Protein AF-A0A9P7KA27-F1 (afdb_monomer)

pLDDT: mean 79.3, std 21.61, range [23.83, 98.69]

Organism: NCBI:txid117018

InterPro domains:
  IPR003819 TauD/TfdA-like domain [PF02668] (59-262)
  IPR012776 Trimethyllysine dioxygenase [TIGR02410] (30-315)
  IPR042098 Glutarate 2-hydroxylase superfamily [G3DSA:3.60.130.10] (5-324)
  IPR050411 Alpha-ketoglutarate-dependent hydroxylases [PTHR10696] (13-317)

Secondary structure (DSSP, 8-state):
-PPP--------------GGGGGS--EEEHHHHH-TT-HHHHHHHHHH--S-----TT--SS-----SEEEEES--SSHHHHHHHHHHH-PPBPBTTBSEEEEESS--SSSGGGSSS-EEEE-TTTTSSS--SEEEEEEEEEES--B--EEEEEHHHHHHHHHHH-HHHHHHHHHS-B-B-EEEETTEEE--SSTT-B-SEEE-TTT--EEEE---TTTB----SS-TTTHHHHHHHHHHHHHHHHSTTTEEEE--------S-PPP--S--SSSS-EEEEEETTTEEEEE--B-SEEEEEEEEE-HHHHHHHHHHHHHHH--SSHHHHHHHT----TT-----TT-

Radius of gyration: 22.23 Å; Cα contacts (8 Å, |Δi|>4): 657; chains: 1; bounding box: 56×63×67 Å

Foldseek 3Di:
DDDDPPPPPPFLDFDAAWQVCVVPPAEDELCLLPDPLNPRVLSQLLQQARGDPPDDPPLPDDSNHHHQKYKYWFQQLDQVSQCVSVVLLFQFDQDPCGRKDKDKLPPPWLDCVSHLAWFAWAFPDLQELFGFFKWKKFWNDFPPKDFWWKKKFFQLNLLVVCCVPPVVLSVCLAPQAWWFWDDGDPVDIGGHPVRSGHGQFYADPPPRHTDFGHDDPVRTDDPPPDDPVCVVVNVVSVVSSSCSRPPNRRIHIGDFDNADDDDDDDDDDDDPPHHTRMMMMGRSRTMTMITHRMDGIIIMIIGTHGPCRSVVSNVVVCCVPSDDDPVVVVVVPPPDDPPDDDDDPPD

Structure (mmCIF, N/CA/C/O backbone):
data_AF-A0A9P7KA27-F1
#
_entry.id   AF-A0A9P7KA27-F1
#
loop_
_atom_site.group_PDB
_atom_site.id
_atom_site.type_symbol
_atom_site.label_atom_id
_atom_site.label_alt_id
_atom_site.label_comp_id
_atom_site.label_asym_id
_atom_site.label_entity_id
_atom_site.label_seq_id
_atom_site.pdbx_PDB_ins_code
_atom_site.Cartn_x
_atom_site.Cartn_y
_atom_site.Cartn_z
_atom_site.occupancy
_atom_site.B_iso_or_equiv
_atom_site.auth_seq_id
_atom_site.auth_comp_id
_atom_site.auth_asym_id
_atom_site.auth_atom_id
_atom_site.pdbx_PDB_model_num
ATOM 1 N N . MET A 1 1 ? -35.382 12.990 36.553 1.00 35.50 1 MET A N 1
ATOM 2 C CA . MET A 1 1 ? -33.925 13.158 36.386 1.00 35.50 1 MET A CA 1
ATOM 3 C C . MET A 1 1 ? -33.483 12.229 35.268 1.00 35.50 1 MET A C 1
ATOM 5 O O . MET A 1 1 ? -33.345 11.040 35.505 1.00 35.50 1 MET A O 1
ATOM 9 N N . GLN A 1 2 ? -33.386 12.743 34.044 1.00 27.73 2 GLN A N 1
ATOM 10 C CA . GLN A 1 2 ? -32.750 12.049 32.923 1.00 27.73 2 GLN A CA 1
ATOM 11 C C . GLN A 1 2 ? -31.361 12.666 32.764 1.00 27.73 2 GLN A C 1
ATOM 13 O O . GLN A 1 2 ? -31.241 13.884 32.645 1.00 27.73 2 GLN A O 1
ATOM 18 N N . SER A 1 3 ? -30.327 11.837 32.850 1.00 28.12 3 SER A N 1
ATOM 19 C CA . SER A 1 3 ? -28.957 12.207 32.512 1.00 28.12 3 SER A CA 1
ATOM 20 C C . SER A 1 3 ? -28.849 12.399 30.994 1.00 28.12 3 SER A C 1
ATOM 22 O O . SER A 1 3 ? -29.356 11.562 30.245 1.00 28.12 3 SER A O 1
ATOM 24 N N . PRO A 1 4 ? -28.203 13.467 30.501 1.00 36.53 4 PRO A N 1
ATOM 25 C CA . PRO A 1 4 ? -27.926 13.587 29.081 1.00 36.53 4 PRO A CA 1
ATOM 26 C C . PRO A 1 4 ? -26.760 12.655 28.732 1.00 36.53 4 PRO A C 1
ATOM 28 O O . PRO A 1 4 ? -25.656 12.797 29.256 1.00 36.53 4 PRO A O 1
ATOM 31 N N . SER A 1 5 ? -27.013 11.680 27.859 1.00 33.00 5 SER A N 1
ATOM 32 C CA . SER A 1 5 ? -25.974 10.877 27.219 1.00 33.00 5 SER A CA 1
ATOM 33 C C . SER A 1 5 ? -25.108 11.794 26.355 1.00 33.00 5 SER A C 1
ATOM 35 O O . SER A 1 5 ? -25.552 12.278 25.313 1.00 33.00 5 SER A O 1
ATOM 37 N N . SER A 1 6 ? -23.879 12.058 26.791 1.00 32.16 6 SER A N 1
ATOM 38 C CA . SER A 1 6 ? -22.884 12.732 25.966 1.00 32.16 6 SER A CA 1
ATOM 39 C C . SER A 1 6 ? -22.378 11.754 24.907 1.00 32.16 6 SER A C 1
ATOM 41 O O . SER A 1 6 ? -21.568 10.877 25.208 1.00 32.16 6 SER A O 1
ATOM 43 N N . ASP A 1 7 ? -22.871 11.900 23.681 1.00 34.25 7 ASP A N 1
ATOM 44 C CA . ASP A 1 7 ? -22.293 11.277 22.494 1.00 34.25 7 ASP A CA 1
ATOM 45 C C . ASP A 1 7 ? -20.842 11.770 22.336 1.00 34.25 7 ASP A C 1
ATOM 47 O O . ASP A 1 7 ? -20.576 12.941 22.059 1.00 34.25 7 ASP A O 1
ATOM 51 N N . LEU A 1 8 ? -19.892 10.885 22.640 1.00 32.66 8 LEU A N 1
ATOM 52 C CA . LEU A 1 8 ? -18.449 11.144 22.653 1.00 32.66 8 LEU A CA 1
ATOM 53 C C . LEU A 1 8 ? -17.769 10.782 21.320 1.00 32.66 8 LEU A C 1
ATOM 55 O O . LEU A 1 8 ? -16.547 10.682 21.264 1.00 32.66 8 LEU A O 1
ATOM 59 N N . SER A 1 9 ? -18.514 10.602 20.229 1.00 34.25 9 SER A N 1
ATOM 60 C CA . SER A 1 9 ? -17.966 10.062 18.981 1.00 34.25 9 SER A CA 1
ATOM 61 C C . SER A 1 9 ? -17.468 11.122 17.979 1.00 34.25 9 SER A C 1
ATOM 63 O O . SER A 1 9 ? -17.856 11.134 16.815 1.00 34.25 9 SER A O 1
ATOM 65 N N . THR A 1 10 ? -16.513 11.981 18.352 1.00 38.56 10 THR A N 1
ATOM 66 C CA . THR A 1 10 ? -15.772 12.784 17.350 1.00 38.56 10 THR A CA 1
ATOM 67 C C . THR A 1 10 ? -14.694 11.936 16.662 1.00 38.56 10 THR A C 1
ATOM 69 O O . THR A 1 10 ? -13.501 12.158 16.857 1.00 38.56 10 THR A O 1
ATOM 72 N N . HIS A 1 11 ? -15.111 10.938 15.879 1.00 46.72 11 HIS A N 1
ATOM 73 C CA . HIS A 1 11 ? -14.210 10.092 15.094 1.00 46.72 11 HIS A CA 1
ATOM 74 C C . HIS A 1 11 ? -13.879 10.782 13.769 1.00 46.72 11 HIS A C 1
ATOM 76 O O . HIS A 1 11 ? -14.757 11.195 13.009 1.00 46.72 11 HIS A O 1
ATOM 82 N N . SER A 1 12 ? -12.588 10.913 13.475 1.00 51.59 12 SER A N 1
ATOM 83 C CA . SER A 1 12 ? -12.113 11.383 12.178 1.00 51.59 12 SER A CA 1
ATOM 84 C C . SER A 1 12 ? -12.387 10.309 11.116 1.00 51.59 12 SER A C 1
ATOM 86 O O . SER A 1 12 ? -11.640 9.338 11.009 1.00 51.59 12 SER A O 1
ATOM 88 N N . ARG A 1 13 ? -13.475 10.473 10.354 1.00 64.00 13 ARG A N 1
ATOM 89 C CA . ARG A 1 13 ? -14.041 9.455 9.454 1.00 64.00 13 ARG A CA 1
ATOM 90 C C . ARG A 1 13 ? -13.125 9.167 8.251 1.00 64.00 13 ARG A C 1
ATOM 92 O O . ARG A 1 13 ? -12.835 10.063 7.463 1.00 64.00 13 ARG A O 1
ATOM 99 N N . LYS A 1 14 ? -12.678 7.914 8.113 1.00 77.31 14 LYS A N 1
ATOM 100 C CA . LYS A 1 14 ? -11.999 7.377 6.915 1.00 77.31 14 LYS A CA 1
ATOM 101 C C . LYS A 1 14 ? -12.950 7.463 5.709 1.00 77.31 14 LYS A C 1
ATOM 103 O O . LYS A 1 14 ? -14.128 7.133 5.853 1.00 77.31 14 LYS A O 1
ATOM 108 N N . ILE A 1 15 ? -12.463 7.887 4.538 1.00 87.00 15 ILE A N 1
ATOM 109 C CA . ILE A 1 15 ? -13.263 7.873 3.299 1.00 87.00 15 ILE A CA 1
ATOM 110 C C . ILE A 1 15 ? -12.990 6.568 2.572 1.00 87.00 15 ILE A C 1
ATOM 112 O O . ILE A 1 15 ? -11.906 6.417 2.020 1.00 87.00 15 ILE A O 1
ATOM 116 N N . LEU A 1 16 ? -13.961 5.655 2.573 1.00 91.88 16 LEU A N 1
ATOM 117 C CA . LEU A 1 16 ? -13.896 4.418 1.795 1.00 91.88 16 LEU A CA 1
ATOM 118 C C . LEU A 1 16 ? -14.180 4.702 0.320 1.00 91.88 16 LEU A C 1
ATOM 120 O O . LEU A 1 16 ? -15.058 5.512 0.010 1.00 91.88 16 LEU A O 1
ATOM 124 N N . TRP A 1 17 ? -13.469 4.031 -0.580 1.00 93.75 17 TRP A N 1
ATOM 125 C CA . TRP A 1 17 ? -13.630 4.232 -2.018 1.00 93.75 17 TRP A CA 1
ATOM 126 C C . TRP A 1 17 ? -13.519 2.933 -2.819 1.00 93.75 17 TRP A C 1
ATOM 128 O O . TRP A 1 17 ? -12.838 1.994 -2.428 1.00 93.75 17 TRP A O 1
ATOM 138 N N . GLY A 1 18 ? -14.198 2.917 -3.966 1.00 93.31 18 GLY A N 1
ATOM 139 C CA . GLY A 1 18 ? -14.052 1.908 -5.016 1.00 93.31 18 GLY A CA 1
ATOM 140 C C . GLY A 1 18 ? -13.577 2.551 -6.323 1.00 93.31 18 GLY A C 1
ATOM 141 O O . GLY A 1 18 ? -13.100 3.686 -6.322 1.00 93.31 18 GLY A O 1
ATOM 142 N N . ALA A 1 19 ? -13.783 1.883 -7.455 1.00 91.88 19 ALA A N 1
ATOM 143 C CA . ALA A 1 19 ? -13.296 2.278 -8.781 1.00 91.88 19 ALA A CA 1
ATOM 144 C C . ALA A 1 19 ? -13.672 3.710 -9.203 1.00 91.88 19 ALA A C 1
ATOM 146 O O . ALA A 1 19 ? -12.917 4.381 -9.901 1.00 91.88 19 ALA A O 1
ATOM 147 N N . LYS A 1 20 ? -14.804 4.237 -8.714 1.00 90.88 20 LYS A N 1
ATOM 148 C CA . LYS A 1 20 ? -15.260 5.609 -9.006 1.00 90.88 20 LYS A CA 1
ATOM 149 C C . LYS A 1 20 ? -14.298 6.708 -8.535 1.00 90.88 20 LYS A C 1
ATOM 151 O O . LYS A 1 20 ? -14.454 7.845 -8.975 1.00 90.88 20 LYS A O 1
ATOM 156 N N . ILE A 1 21 ? -13.313 6.397 -7.684 1.00 89.31 21 ILE A N 1
ATOM 157 C CA . ILE A 1 21 ? -12.260 7.350 -7.303 1.00 89.31 21 ILE A CA 1
ATOM 158 C C . ILE A 1 21 ? -11.454 7.859 -8.505 1.00 89.31 21 ILE A C 1
ATOM 160 O O . ILE A 1 21 ? -10.912 8.957 -8.441 1.00 89.31 21 ILE A O 1
ATOM 164 N N . GLU A 1 22 ? -11.445 7.122 -9.622 1.00 85.75 22 GLU A N 1
ATOM 165 C CA . GLU A 1 22 ? -10.843 7.537 -10.896 1.00 85.75 22 GLU A CA 1
ATOM 166 C C . GLU A 1 22 ? -11.321 8.920 -11.371 1.00 85.75 22 GLU A C 1
ATOM 168 O O . GLU A 1 22 ? -10.574 9.651 -12.015 1.00 85.75 22 GLU A O 1
ATOM 173 N N . GLN A 1 23 ? -12.547 9.320 -11.019 1.00 84.25 23 GLN A N 1
ATOM 174 C CA . GLN A 1 23 ? -13.104 10.616 -11.417 1.00 84.25 23 GLN A CA 1
ATOM 175 C C . GLN A 1 23 ? -12.390 11.801 -10.752 1.00 84.25 23 GLN A C 1
ATOM 177 O O . GLN A 1 23 ? -12.388 12.903 -11.300 1.00 84.25 23 GLN A O 1
ATOM 182 N N . ALA A 1 24 ? -11.820 11.595 -9.563 1.00 84.06 24 ALA A N 1
ATOM 183 C CA . ALA A 1 24 ? -11.147 12.630 -8.787 1.00 84.06 24 ALA A CA 1
ATOM 184 C C . ALA A 1 24 ? -10.141 12.007 -7.798 1.00 84.06 24 ALA A C 1
ATOM 186 O O . ALA A 1 24 ? -10.359 12.067 -6.582 1.00 84.06 24 ALA A O 1
ATOM 187 N N . PRO A 1 25 ? -9.047 11.390 -8.286 1.00 85.69 25 PRO A N 1
ATOM 188 C CA . PRO A 1 25 ? -8.057 10.789 -7.406 1.00 85.69 25 PRO A CA 1
ATOM 189 C C . PRO A 1 25 ? -7.362 11.873 -6.560 1.00 85.69 25 PRO A C 1
ATOM 191 O O . PRO A 1 25 ? -7.112 12.977 -7.056 1.00 85.69 25 PRO A O 1
ATOM 194 N N . PRO A 1 26 ? -7.026 11.592 -5.286 1.00 87.19 26 PRO A N 1
ATOM 195 C CA . PRO A 1 26 ? -6.299 12.528 -4.438 1.00 87.19 26 PRO A CA 1
ATOM 196 C C . PRO A 1 26 ? -4.929 12.832 -5.041 1.00 87.19 26 PRO A C 1
ATOM 198 O O . PRO A 1 26 ? -4.091 11.940 -5.181 1.00 87.19 26 PRO A O 1
ATOM 201 N N . ALA A 1 27 ? -4.697 14.098 -5.382 1.00 86.19 27 ALA A N 1
ATOM 202 C CA . ALA A 1 27 ? -3.478 14.518 -6.053 1.00 86.19 27 ALA A CA 1
ATOM 203 C C . ALA A 1 27 ? -2.948 15.874 -5.567 1.00 86.19 27 ALA A C 1
ATOM 205 O O . ALA A 1 27 ? -3.703 16.751 -5.125 1.00 86.19 27 ALA A O 1
ATOM 206 N N . VAL A 1 28 ? -1.632 16.035 -5.686 1.00 85.38 28 VAL A N 1
ATOM 207 C CA . VAL A 1 28 ? -0.890 17.299 -5.575 1.00 85.38 28 VAL A CA 1
ATOM 208 C C . VAL A 1 28 ? 0.165 17.363 -6.681 1.00 85.38 28 VAL A C 1
ATOM 210 O O . VAL A 1 28 ? 0.468 16.357 -7.324 1.00 85.38 28 VAL A O 1
ATOM 213 N N . THR A 1 29 ? 0.747 18.530 -6.915 1.00 88.25 29 THR A N 1
ATOM 214 C CA . THR A 1 29 ? 1.909 18.674 -7.802 1.00 88.25 29 THR A CA 1
ATOM 215 C C . THR A 1 29 ? 3.220 18.507 -7.031 1.00 88.25 29 THR A C 1
ATOM 217 O O . THR A 1 29 ? 3.284 18.707 -5.817 1.00 88.25 29 THR A O 1
ATOM 220 N N . TYR A 1 30 ? 4.290 18.148 -7.738 1.00 90.19 30 TYR A N 1
ATOM 221 C CA . TYR A 1 30 ? 5.642 18.083 -7.191 1.00 90.19 30 TYR A CA 1
ATOM 222 C C . TYR A 1 30 ? 6.106 19.454 -6.699 1.00 90.19 30 TYR A C 1
ATOM 224 O O . TYR A 1 30 ? 6.727 19.533 -5.649 1.00 90.19 30 TYR A O 1
ATOM 232 N N . GLU A 1 31 ? 5.757 20.530 -7.408 1.00 91.12 31 GLU A N 1
ATOM 233 C CA . GLU A 1 31 ? 6.055 21.902 -6.985 1.00 91.12 31 GLU A CA 1
ATOM 234 C C . GLU A 1 31 ? 5.404 22.227 -5.635 1.00 91.12 31 GLU A C 1
ATOM 236 O O . GLU A 1 31 ? 6.098 22.648 -4.716 1.00 91.12 31 GLU A O 1
ATOM 241 N N . GLU A 1 32 ? 4.108 21.938 -5.465 1.00 88.88 32 GLU A N 1
ATOM 242 C CA . GLU A 1 32 ? 3.415 22.117 -4.181 1.00 88.88 32 GLU A CA 1
ATOM 243 C C . GLU A 1 32 ? 4.028 21.243 -3.075 1.00 88.88 32 GLU A C 1
ATOM 245 O O . GLU A 1 32 ? 4.235 21.705 -1.953 1.00 88.88 32 GLU A O 1
ATOM 250 N N . ALA A 1 33 ? 4.315 19.970 -3.366 1.00 89.06 33 ALA A N 1
ATOM 251 C CA . ALA A 1 33 ? 4.893 19.045 -2.391 1.00 89.06 33 ALA A CA 1
ATOM 252 C C . ALA A 1 33 ? 6.332 19.429 -1.995 1.00 89.06 33 ALA A C 1
ATOM 254 O O . ALA A 1 33 ? 6.754 19.155 -0.870 1.00 89.06 33 ALA A O 1
ATOM 255 N N . MET A 1 34 ? 7.062 20.080 -2.906 1.00 94.06 34 MET A N 1
ATOM 256 C CA . MET A 1 34 ? 8.431 20.552 -2.719 1.00 94.06 34 MET A CA 1
ATOM 257 C C . MET A 1 34 ? 8.535 22.031 -2.317 1.00 94.06 34 MET A C 1
ATOM 259 O O . MET A 1 34 ? 9.643 22.489 -2.035 1.00 94.06 34 MET A O 1
ATOM 263 N N . ALA A 1 35 ? 7.423 22.751 -2.158 1.00 93.56 35 ALA A N 1
ATOM 264 C CA . ALA A 1 35 ? 7.416 24.125 -1.665 1.00 93.56 35 ALA A CA 1
ATOM 265 C C . ALA A 1 35 ? 7.919 24.216 -0.211 1.00 93.56 35 ALA A C 1
ATOM 267 O O . ALA A 1 35 ? 7.619 23.356 0.623 1.00 93.56 35 ALA A O 1
ATOM 268 N N . GLU A 1 36 ? 8.696 25.253 0.112 1.00 94.25 36 GLU A N 1
ATOM 269 C CA . GLU A 1 36 ? 9.255 25.470 1.461 1.00 94.25 36 GLU A CA 1
ATOM 270 C C . GLU A 1 36 ? 8.181 25.785 2.511 1.00 94.25 36 GLU A C 1
ATOM 272 O O . GLU A 1 36 ? 8.394 25.587 3.707 1.00 94.25 36 GLU A O 1
ATOM 277 N N . ASP A 1 37 ? 7.007 26.244 2.072 1.00 90.56 37 ASP A N 1
ATOM 278 C CA . ASP A 1 37 ? 5.903 26.562 2.971 1.00 90.56 37 ASP A CA 1
ATOM 279 C C . ASP A 1 37 ? 5.311 25.320 3.657 1.00 90.56 37 ASP A C 1
ATOM 281 O O . ASP A 1 37 ? 4.741 25.476 4.731 1.00 90.56 37 ASP A O 1
ATOM 285 N N . ASP A 1 38 ? 5.553 24.110 3.130 1.00 92.50 38 ASP A N 1
ATOM 286 C CA . ASP A 1 38 ? 5.022 22.793 3.524 1.00 92.50 38 ASP A CA 1
ATOM 287 C C . ASP A 1 38 ? 3.521 22.555 3.247 1.00 92.50 38 ASP A C 1
ATOM 289 O O . ASP A 1 38 ? 2.990 21.509 3.632 1.00 92.50 38 ASP A O 1
ATOM 293 N N . HIS A 1 39 ? 2.803 23.465 2.583 1.00 89.06 39 HIS A N 1
ATOM 294 C CA . HIS A 1 39 ? 1.344 23.345 2.455 1.00 89.06 39 HIS A CA 1
ATOM 295 C C . HIS A 1 39 ? 0.942 22.174 1.543 1.00 89.06 39 HIS A C 1
ATOM 297 O O . HIS A 1 39 ? 0.042 21.391 1.866 1.00 89.06 39 HIS A O 1
ATOM 303 N N . GLY A 1 40 ? 1.646 21.993 0.422 1.00 87.50 40 GLY A N 1
ATOM 304 C CA . GLY A 1 40 ? 1.423 20.856 -0.472 1.00 87.50 40 GLY A CA 1
ATOM 305 C C . GLY A 1 40 ? 1.821 19.517 0.148 1.00 87.50 40 GLY A C 1
ATOM 306 O O . GLY A 1 40 ? 1.105 18.531 -0.026 1.00 87.50 40 GLY A O 1
ATOM 307 N N . LEU A 1 41 ? 2.899 19.489 0.939 1.00 89.69 41 LEU A N 1
ATOM 308 C CA . LEU A 1 41 ? 3.312 18.306 1.702 1.00 89.69 41 LEU A CA 1
ATOM 309 C C . LEU A 1 41 ? 2.281 17.936 2.780 1.00 89.69 41 LEU A C 1
ATOM 311 O O . LEU A 1 41 ? 1.957 16.767 2.975 1.00 89.69 41 LEU A O 1
ATOM 315 N N . PHE A 1 42 ? 1.720 18.929 3.470 1.00 89.94 42 PHE A N 1
ATOM 316 C CA . PHE A 1 42 ? 0.651 18.701 4.436 1.00 89.94 42 PHE A CA 1
ATOM 317 C C . PHE A 1 42 ? -0.604 18.123 3.773 1.00 89.94 42 PHE A C 1
ATOM 319 O O . PHE A 1 42 ? -1.189 17.159 4.278 1.00 89.94 42 PHE A O 1
ATOM 326 N N . LYS A 1 43 ? -0.996 18.669 2.616 1.00 86.56 43 LYS A N 1
ATOM 327 C CA . LYS A 1 43 ? -2.115 18.158 1.816 1.00 86.56 43 LYS A CA 1
ATOM 328 C C . LYS A 1 43 ? -1.863 16.723 1.342 1.00 86.56 43 LYS A C 1
ATOM 330 O O . LYS A 1 43 ? -2.754 15.886 1.476 1.00 86.56 43 LYS A O 1
ATOM 335 N N . SER A 1 44 ? -0.662 16.425 0.839 1.00 86.69 44 SER A N 1
ATOM 336 C CA . SER A 1 44 ? -0.302 15.090 0.348 1.00 86.69 44 SER A CA 1
ATOM 337 C C . SER A 1 44 ? -0.351 14.043 1.465 1.00 86.69 44 SER A C 1
ATOM 339 O O . SER A 1 44 ? -1.006 13.015 1.308 1.00 86.69 44 SER A O 1
ATOM 341 N N . LEU A 1 45 ? 0.228 14.330 2.635 1.00 88.12 45 LEU A N 1
ATOM 342 C CA . LEU A 1 45 ? 0.179 13.423 3.783 1.00 88.12 45 LEU A CA 1
ATOM 343 C C . LEU A 1 45 ? -1.228 13.291 4.364 1.00 88.12 45 LEU A C 1
ATOM 345 O O . LEU A 1 45 ? -1.625 12.200 4.763 1.00 88.12 45 LEU A O 1
ATOM 349 N N . THR A 1 46 ? -2.019 14.365 4.367 1.00 85.75 46 THR A N 1
ATOM 350 C CA . THR A 1 46 ? -3.420 14.291 4.801 1.00 85.75 46 THR A CA 1
ATOM 351 C C . THR A 1 46 ? -4.212 13.324 3.923 1.00 85.75 46 THR A C 1
ATOM 353 O O . THR A 1 46 ? -4.886 12.458 4.469 1.00 85.75 46 THR A O 1
ATOM 356 N N . ASN A 1 47 ? -4.052 13.379 2.594 1.00 84.56 47 ASN A N 1
ATOM 357 C CA . ASN A 1 47 ? -4.699 12.436 1.675 1.00 84.56 47 ASN A CA 1
ATOM 358 C C . ASN A 1 47 ? -4.360 10.964 1.983 1.00 84.56 47 ASN A C 1
ATOM 360 O O . ASN A 1 47 ? -5.222 10.094 1.835 1.00 84.56 47 ASN A O 1
ATOM 364 N N . VAL A 1 48 ? -3.128 10.686 2.417 1.00 84.44 48 VAL A N 1
ATOM 365 C CA . VAL A 1 48 ? -2.641 9.327 2.687 1.00 84.44 48 VAL A CA 1
ATOM 366 C C . VAL A 1 48 ? -3.124 8.805 4.043 1.00 84.44 48 VAL A C 1
ATOM 368 O O . VAL A 1 48 ? -3.608 7.684 4.120 1.00 84.44 48 VAL A O 1
ATOM 371 N N . VAL A 1 49 ? -3.033 9.583 5.124 1.00 74.25 49 VAL A N 1
ATOM 372 C CA . VAL A 1 49 ? -3.185 9.023 6.478 1.00 74.25 49 VAL A CA 1
ATOM 373 C C . VAL A 1 49 ? -4.635 8.727 6.862 1.00 74.25 49 VAL A C 1
ATOM 375 O O . VAL A 1 49 ? -5.472 9.617 7.007 1.00 74.25 49 VAL A O 1
ATOM 378 N N . SER A 1 50 ? -4.902 7.451 7.140 1.00 56.34 50 SER A N 1
ATOM 379 C CA . SER A 1 50 ? -6.234 6.918 7.441 1.00 56.34 50 SER A CA 1
ATOM 380 C C . SER A 1 50 ? -6.725 7.210 8.870 1.00 56.34 50 SER A C 1
ATOM 382 O O . SER A 1 50 ? -7.924 7.382 9.104 1.00 56.34 50 SER A O 1
ATOM 384 N N . ASP A 1 51 ? -5.833 7.351 9.847 1.00 55.59 51 ASP A N 1
ATOM 385 C CA . ASP A 1 51 ? -6.233 7.396 11.257 1.00 55.59 51 ASP A CA 1
ATOM 386 C C . ASP A 1 51 ? -6.366 8.809 11.822 1.00 55.59 51 ASP A C 1
ATOM 388 O O . ASP A 1 51 ? -5.680 9.766 11.443 1.00 55.59 51 ASP A O 1
ATOM 392 N N . GLY A 1 52 ? -7.338 8.968 12.719 1.00 51.28 52 GLY A N 1
ATOM 393 C CA . GLY A 1 52 ? -7.436 10.154 13.552 1.00 51.28 52 GLY A CA 1
ATOM 394 C C . GLY A 1 52 ? -6.375 10.049 14.631 1.00 51.28 52 GLY A C 1
ATOM 395 O O . GLY A 1 52 ? -6.572 9.325 15.594 1.00 51.28 52 GLY A O 1
ATOM 396 N N . ILE A 1 53 ? -5.263 10.767 14.494 1.00 45.53 53 ILE A N 1
ATOM 397 C CA . ILE A 1 53 ? -4.523 11.137 15.702 1.00 45.53 53 ILE A CA 1
ATOM 398 C C . ILE A 1 53 ? -5.477 12.059 16.470 1.00 45.53 53 ILE A C 1
ATOM 400 O O . ILE A 1 53 ? -5.974 13.007 15.849 1.00 45.53 53 ILE A O 1
ATOM 404 N N . PRO A 1 54 ? -5.792 11.789 17.750 1.00 40.53 54 PRO A N 1
ATOM 405 C CA . PRO A 1 54 ? -6.596 12.691 18.554 1.00 40.53 54 PRO A CA 1
ATOM 406 C C . PRO A 1 54 ? -5.828 14.003 18.709 1.00 40.53 54 PRO A C 1
ATOM 408 O O . PRO A 1 54 ? -4.985 14.160 19.583 1.00 40.53 54 PRO A O 1
ATOM 411 N N . VAL A 1 55 ? -6.094 14.954 17.824 1.00 40.75 55 VAL A N 1
ATOM 412 C CA . VAL A 1 55 ? -5.827 16.353 18.126 1.00 40.75 55 VAL A CA 1
ATOM 413 C C . VAL A 1 55 ? -6.958 16.761 19.063 1.00 40.75 55 VAL A C 1
ATOM 415 O O . VAL A 1 55 ? -8.111 16.378 18.840 1.00 40.75 55 VAL A O 1
ATOM 418 N N . SER A 1 56 ? -6.630 17.460 20.147 1.00 41.59 56 SER A N 1
ATOM 419 C CA . SER A 1 56 ? -7.591 17.988 21.120 1.00 41.59 56 SER A CA 1
ATOM 420 C C . SER A 1 56 ? -8.860 18.536 20.438 1.00 41.59 56 SER A C 1
ATOM 422 O O . SER A 1 56 ? -8.796 19.033 19.314 1.00 41.59 56 SER A O 1
ATOM 424 N N . ARG A 1 57 ? -10.015 18.397 21.117 1.00 39.94 57 ARG A N 1
ATOM 425 C CA . ARG A 1 57 ? -11.423 18.396 20.626 1.00 39.94 57 ARG A CA 1
ATOM 426 C C . ARG A 1 57 ? -11.911 19.571 19.737 1.00 39.94 57 ARG A C 1
ATOM 428 O O . ARG A 1 57 ? -13.116 19.751 19.606 1.00 39.94 57 ARG A O 1
ATOM 435 N N . VAL A 1 58 ? -11.051 20.380 19.126 1.00 39.16 58 VAL A N 1
ATOM 436 C CA . VAL A 1 58 ? -11.420 21.644 18.470 1.00 39.16 58 VAL A CA 1
ATOM 437 C C . VAL A 1 58 ? -10.896 21.783 17.027 1.00 39.16 58 VAL A C 1
ATOM 439 O O . VAL A 1 58 ? -11.414 22.607 16.280 1.00 39.16 58 VAL A O 1
ATOM 442 N N . ALA A 1 59 ? -9.978 20.939 16.541 1.00 40.75 59 ALA A N 1
ATOM 443 C CA . ALA A 1 59 ? -9.482 21.023 15.155 1.00 40.75 59 ALA A CA 1
ATOM 444 C C . ALA A 1 59 ? -10.357 20.241 14.149 1.00 40.75 59 ALA A C 1
ATOM 446 O O . ALA A 1 59 ? -9.905 19.310 13.482 1.00 40.75 59 ALA A O 1
ATOM 447 N N . LEU A 1 60 ? -11.642 20.587 14.049 1.00 42.72 60 LEU A N 1
ATOM 448 C CA . LEU A 1 60 ? -12.627 19.848 13.250 1.00 42.72 60 LEU A CA 1
ATOM 449 C C . LEU A 1 60 ? -13.157 20.716 12.106 1.00 42.72 60 LEU A C 1
ATOM 451 O O . LEU A 1 60 ? -14.277 21.211 12.177 1.00 42.72 60 LEU A O 1
ATOM 455 N N . ARG A 1 61 ? -12.349 20.919 11.049 1.00 36.81 61 ARG A N 1
ATOM 456 C CA . ARG A 1 61 ? -12.876 21.337 9.727 1.00 36.81 61 ARG A CA 1
ATOM 457 C C . ARG A 1 61 ? -11.948 21.218 8.513 1.00 36.81 61 ARG A C 1
ATOM 459 O O . ARG A 1 61 ? -12.479 21.249 7.412 1.00 36.81 61 ARG A O 1
ATOM 466 N N . LEU A 1 62 ? -10.631 21.034 8.660 1.00 36.62 62 LEU A N 1
ATOM 467 C CA . LEU A 1 62 ? -9.713 21.101 7.500 1.00 36.62 62 LEU A CA 1
ATOM 468 C C . LEU A 1 62 ? -9.071 19.773 7.051 1.00 36.62 62 LEU A C 1
ATOM 470 O O . LEU A 1 62 ? -8.554 19.707 5.943 1.00 36.62 62 LEU A O 1
ATOM 474 N N . ALA A 1 63 ? -9.160 18.688 7.825 1.00 40.97 63 ALA A N 1
ATOM 475 C CA . ALA A 1 63 ? -8.621 17.378 7.433 1.00 40.97 63 ALA A CA 1
ATOM 476 C C . ALA A 1 63 ? -9.749 16.404 7.047 1.00 40.97 63 ALA A C 1
ATOM 478 O O . ALA A 1 63 ? -10.039 15.456 7.775 1.00 40.97 63 ALA A O 1
ATOM 479 N N . GLN A 1 64 ? -10.439 16.681 5.936 1.00 45.31 64 GLN A N 1
ATOM 480 C CA . GLN A 1 64 ? -11.562 15.861 5.457 1.00 45.31 64 GLN A CA 1
ATOM 481 C C . GLN A 1 64 ? -11.181 14.792 4.424 1.00 45.31 64 GLN A C 1
ATOM 483 O O . GLN A 1 64 ? -12.059 14.062 3.995 1.00 45.31 64 GLN A O 1
ATOM 488 N N . ASN A 1 65 ? -9.907 14.626 4.068 1.00 52.16 65 ASN A N 1
ATOM 489 C CA . ASN A 1 65 ? -9.492 13.647 3.060 1.00 52.16 65 ASN A CA 1
ATOM 490 C C . ASN A 1 65 ? -8.550 12.621 3.678 1.00 52.16 65 ASN A C 1
ATOM 492 O O . ASN A 1 65 ? -7.556 13.014 4.269 1.00 52.16 65 ASN A O 1
ATOM 496 N N . LYS A 1 66 ? -8.897 11.333 3.576 1.00 77.00 66 LYS A N 1
ATOM 497 C CA . LYS A 1 66 ? -8.176 10.189 4.158 1.00 77.00 66 LYS A CA 1
ATOM 498 C C . LYS A 1 66 ? -8.386 8.974 3.262 1.00 77.00 66 LYS A C 1
ATOM 500 O O . LYS A 1 66 ? -9.182 8.088 3.586 1.00 77.00 66 LYS A O 1
ATOM 505 N N . PHE A 1 67 ? -7.771 8.985 2.090 1.00 85.12 67 PHE A N 1
ATOM 506 C CA . PHE A 1 67 ? -7.977 7.981 1.049 1.00 85.12 67 PHE A CA 1
ATOM 507 C C . PHE A 1 67 ? -7.001 6.805 1.168 1.00 85.12 67 PHE A C 1
ATOM 509 O O . PHE A 1 67 ? -7.273 5.750 0.616 1.00 85.12 67 PHE A O 1
ATOM 516 N N . GLY A 1 68 ? -5.890 6.931 1.897 1.00 90.06 68 GLY A N 1
ATOM 517 C CA . GLY A 1 68 ? -4.875 5.871 1.928 1.00 90.06 68 GLY A CA 1
ATOM 518 C C . GLY A 1 68 ? -3.869 5.958 0.779 1.00 90.06 68 GLY A C 1
ATOM 519 O O . GLY A 1 68 ? -2.986 5.118 0.683 1.00 90.06 68 GLY A O 1
ATOM 520 N N . PHE A 1 69 ? -3.972 6.957 -0.101 1.00 92.44 69 PHE A N 1
ATOM 521 C CA . PHE A 1 69 ? -2.954 7.237 -1.110 1.00 92.44 69 PHE A CA 1
ATOM 522 C C . PHE A 1 69 ? -3.005 8.696 -1.576 1.00 92.44 69 PHE A C 1
ATOM 524 O O . PHE A 1 69 ? -3.987 9.406 -1.347 1.00 92.44 69 PHE A O 1
ATOM 531 N N . THR A 1 70 ? -1.948 9.139 -2.253 1.00 90.31 70 THR A N 1
ATOM 532 C CA . THR A 1 70 ? -1.931 10.387 -3.022 1.00 90.31 70 THR A CA 1
ATOM 533 C C . THR A 1 70 ? -1.056 10.230 -4.259 1.00 90.31 70 THR A C 1
ATOM 535 O O . THR A 1 70 ? -0.005 9.586 -4.218 1.00 90.31 70 THR A O 1
ATOM 538 N N . LEU A 1 71 ? -1.482 10.849 -5.354 1.00 90.31 71 LEU A N 1
ATOM 539 C CA . LEU A 1 71 ? -0.684 11.019 -6.561 1.00 90.31 71 LEU A CA 1
ATOM 540 C C . LEU A 1 71 ? 0.081 12.344 -6.477 1.00 90.31 71 LEU A C 1
ATOM 542 O O . LEU A 1 71 ? -0.455 13.353 -6.016 1.00 90.31 71 LEU A O 1
ATOM 546 N N . ILE A 1 72 ? 1.338 12.342 -6.903 1.00 88.25 72 ILE A N 1
ATOM 547 C CA . ILE A 1 72 ? 2.177 13.536 -6.991 1.00 88.25 72 ILE A CA 1
ATOM 548 C C . ILE A 1 72 ? 2.591 13.697 -8.447 1.00 88.25 72 ILE A C 1
ATOM 550 O O . ILE A 1 72 ? 3.344 12.883 -8.978 1.00 88.25 72 ILE A O 1
ATOM 554 N N . HIS A 1 73 ? 2.059 14.725 -9.103 1.00 87.81 73 HIS A N 1
ATOM 555 C CA . HIS A 1 73 ? 2.246 14.970 -10.531 1.00 87.81 73 HIS A CA 1
ATOM 556 C C . HIS A 1 73 ? 3.418 15.913 -10.808 1.00 87.81 73 HIS A C 1
ATOM 558 O O . HIS A 1 73 ? 3.658 16.860 -10.066 1.00 87.81 73 HIS A O 1
ATOM 564 N N . GLY A 1 74 ? 4.113 15.707 -11.923 1.00 86.19 74 GLY A N 1
ATOM 565 C CA . GLY A 1 74 ? 5.210 16.565 -12.367 1.00 86.19 74 GLY A CA 1
ATOM 566 C C . GLY A 1 74 ? 6.537 16.293 -11.657 1.00 86.19 74 GLY A C 1
ATOM 567 O O . GLY A 1 74 ? 7.407 17.159 -11.665 1.00 86.19 74 GLY A O 1
ATOM 568 N N . VAL A 1 75 ? 6.706 15.114 -11.048 1.00 87.06 75 VAL A N 1
ATOM 569 C CA . VAL A 1 75 ? 7.991 14.711 -10.458 1.00 87.06 75 VAL A CA 1
ATOM 570 C C . VAL A 1 75 ? 9.007 14.498 -11.587 1.00 87.06 75 VAL A C 1
ATOM 572 O O . VAL A 1 75 ? 8.704 13.768 -12.530 1.00 87.06 75 VAL A O 1
ATOM 575 N N . PRO A 1 76 ? 10.205 15.107 -11.553 1.00 90.50 76 PRO A N 1
ATOM 576 C CA . PRO A 1 76 ? 11.249 14.792 -12.523 1.00 90.50 76 PRO A CA 1
ATOM 577 C C . PRO A 1 76 ? 11.560 13.294 -12.501 1.00 90.50 76 PRO A C 1
ATOM 579 O O . PRO A 1 76 ? 11.792 12.761 -11.420 1.00 90.50 76 PRO A O 1
ATOM 582 N N . ALA A 1 77 ? 11.594 12.628 -13.662 1.00 88.75 77 ALA A N 1
ATOM 583 C CA . ALA A 1 77 ? 11.891 11.195 -13.794 1.00 88.75 77 ALA A CA 1
ATOM 584 C C . ALA A 1 77 ? 13.362 10.861 -13.504 1.00 88.75 77 ALA A C 1
ATOM 586 O O . ALA A 1 77 ? 14.084 10.321 -14.343 1.00 88.75 77 ALA A O 1
ATOM 587 N N . THR A 1 78 ? 13.809 11.174 -12.291 1.00 89.62 78 THR A N 1
ATOM 588 C CA . THR A 1 7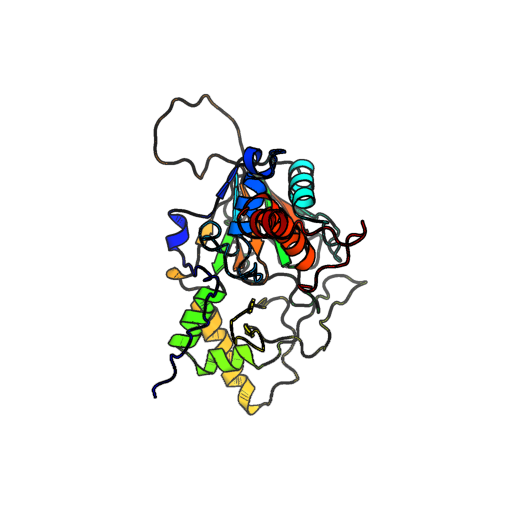8 ? 15.113 10.796 -11.772 1.00 89.62 78 THR A CA 1
ATOM 589 C C . THR A 1 78 ? 14.971 10.195 -10.368 1.00 89.62 78 THR A C 1
ATOM 591 O O . THR A 1 78 ? 14.086 10.598 -9.595 1.00 89.62 78 THR A O 1
ATOM 594 N N . PRO A 1 79 ? 15.828 9.222 -10.011 1.00 90.44 79 PRO A N 1
ATOM 595 C CA . PRO A 1 79 ? 15.915 8.697 -8.651 1.00 90.44 79 PRO A CA 1
ATOM 596 C C . PRO A 1 79 ? 16.062 9.798 -7.595 1.00 90.44 79 PRO A C 1
ATOM 598 O O . PRO A 1 79 ? 15.353 9.792 -6.596 1.00 90.44 79 PRO A O 1
ATOM 601 N N . GLU A 1 80 ? 16.896 10.804 -7.854 1.00 93.88 80 GLU A N 1
ATOM 602 C CA . GLU A 1 80 ? 17.258 11.844 -6.886 1.00 93.88 80 GLU A CA 1
ATOM 603 C C . GLU A 1 80 ? 16.079 12.759 -6.539 1.00 93.88 80 GLU A C 1
ATOM 605 O O . GLU A 1 80 ? 15.941 13.184 -5.394 1.00 93.88 80 GLU A O 1
ATOM 610 N N . ALA A 1 81 ? 15.220 13.086 -7.512 1.00 90.81 81 ALA A N 1
ATOM 611 C CA . ALA A 1 81 ? 14.009 13.866 -7.250 1.00 90.81 81 ALA A CA 1
ATOM 612 C C . ALA A 1 81 ? 13.017 13.083 -6.376 1.00 90.81 81 ALA A C 1
ATOM 614 O O . ALA A 1 81 ? 12.358 13.649 -5.504 1.00 90.81 81 ALA A O 1
ATOM 615 N N . THR A 1 82 ? 12.954 11.770 -6.593 1.00 90.69 82 THR A N 1
ATOM 616 C CA . THR A 1 82 ? 12.104 10.847 -5.835 1.00 90.69 82 THR A CA 1
ATOM 617 C C . THR A 1 82 ? 12.603 10.699 -4.405 1.00 90.69 82 THR A C 1
ATOM 619 O O . THR A 1 82 ? 11.829 10.873 -3.469 1.00 90.69 82 THR A O 1
ATOM 622 N N . GLU A 1 83 ? 13.900 10.441 -4.230 1.00 93.88 83 GLU A N 1
ATOM 623 C CA . GLU A 1 83 ? 14.536 10.296 -2.920 1.00 93.88 83 GLU A CA 1
ATOM 624 C C . GLU A 1 83 ? 14.355 11.569 -2.084 1.00 93.88 83 GLU A C 1
ATOM 626 O O . GLU A 1 83 ? 13.828 11.498 -0.976 1.00 93.88 83 GLU A O 1
ATOM 631 N N . LYS A 1 84 ? 14.638 12.750 -2.658 1.00 95.06 84 LYS A N 1
ATOM 632 C CA . LYS A 1 84 ? 14.442 14.046 -1.983 1.00 95.06 84 LYS A CA 1
ATOM 633 C C . LYS A 1 84 ? 13.004 14.282 -1.527 1.00 95.06 84 LYS A C 1
ATOM 635 O O . LYS A 1 84 ? 12.785 14.850 -0.460 1.00 95.06 84 LYS A O 1
ATOM 640 N N . LEU A 1 85 ? 12.018 13.885 -2.332 1.00 93.19 85 LEU A N 1
ATOM 641 C CA . LEU A 1 85 ? 10.611 14.011 -1.958 1.00 93.19 85 LEU A CA 1
ATOM 642 C C . LEU A 1 85 ? 10.256 13.087 -0.788 1.00 93.19 85 LEU A C 1
ATOM 644 O O . LEU A 1 85 ? 9.543 13.504 0.122 1.00 93.19 85 LEU A O 1
ATOM 648 N N . ILE A 1 86 ? 10.760 11.851 -0.793 1.00 93.44 86 ILE A N 1
ATOM 649 C CA . ILE A 1 86 ? 10.533 10.892 0.295 1.00 93.44 86 ILE A CA 1
ATOM 650 C C . ILE A 1 86 ? 11.194 11.391 1.586 1.00 93.44 86 ILE A C 1
ATOM 652 O O . ILE A 1 86 ? 10.557 11.378 2.638 1.00 93.44 86 ILE A O 1
ATOM 656 N N . GLU A 1 87 ? 12.407 11.938 1.501 1.00 95.62 87 GLU A N 1
ATOM 657 C CA . GLU A 1 87 ? 13.132 12.520 2.640 1.00 95.62 87 GLU A CA 1
ATOM 658 C C . GLU A 1 87 ? 12.412 13.724 3.274 1.00 95.62 87 GLU A C 1
ATOM 660 O O . GLU A 1 87 ? 12.587 13.996 4.463 1.00 95.62 87 GLU A O 1
ATOM 665 N N . ARG A 1 88 ? 11.538 14.426 2.534 1.00 94.31 88 ARG A N 1
ATOM 666 C CA . ARG A 1 88 ? 10.651 15.452 3.118 1.00 94.31 88 ARG A CA 1
ATOM 667 C C . ARG A 1 88 ? 9.546 14.879 4.003 1.00 94.31 88 ARG A C 1
ATOM 669 O O . ARG A 1 88 ? 9.019 15.601 4.858 1.00 94.31 88 ARG A O 1
ATOM 676 N N . ILE A 1 89 ? 9.155 13.629 3.764 1.00 92.25 89 ILE A N 1
ATOM 677 C CA . ILE A 1 89 ? 8.154 12.912 4.558 1.00 92.25 89 ILE A CA 1
ATOM 678 C C . ILE A 1 89 ? 8.813 12.334 5.809 1.00 92.25 89 ILE A C 1
ATOM 680 O O . ILE A 1 89 ? 8.310 12.530 6.911 1.00 92.25 89 ILE A O 1
ATOM 684 N N . GLY A 1 90 ? 9.932 11.636 5.647 1.00 92.19 90 GLY A N 1
ATOM 685 C CA . GLY A 1 90 ? 10.640 10.965 6.729 1.00 92.19 90 GLY A CA 1
ATOM 686 C C . GLY A 1 90 ? 11.885 10.254 6.214 1.00 92.19 90 GLY A C 1
ATOM 687 O O . GLY A 1 90 ? 12.199 10.315 5.028 1.00 92.19 90 GLY A O 1
ATOM 688 N N . PHE A 1 91 ? 12.605 9.568 7.099 1.00 93.69 91 PHE A N 1
ATOM 689 C CA . PHE A 1 91 ? 13.749 8.782 6.651 1.00 93.69 91 PHE A CA 1
ATOM 690 C C . PHE A 1 91 ? 13.292 7.525 5.907 1.00 93.69 91 PHE A C 1
ATOM 692 O O . PHE A 1 91 ? 12.261 6.922 6.210 1.00 93.69 91 PHE A O 1
ATOM 699 N N . ILE A 1 92 ? 14.096 7.122 4.930 1.00 94.25 92 ILE A N 1
ATOM 700 C CA . ILE A 1 92 ? 13.840 5.926 4.139 1.00 94.25 92 ILE A CA 1
ATOM 701 C C . ILE A 1 92 ? 14.181 4.682 4.963 1.00 94.25 92 ILE A C 1
ATOM 703 O O . ILE A 1 92 ? 15.275 4.580 5.523 1.00 94.25 92 ILE A O 1
ATOM 707 N N . ARG A 1 93 ? 13.255 3.721 5.011 1.00 93.56 93 ARG A N 1
ATOM 708 C CA . ARG A 1 93 ? 13.446 2.442 5.697 1.00 93.56 93 ARG A CA 1
ATOM 709 C C . ARG A 1 93 ? 14.344 1.532 4.865 1.00 93.56 93 ARG A C 1
ATOM 711 O O . ARG A 1 93 ? 13.978 1.115 3.770 1.00 93.56 93 ARG A O 1
ATOM 718 N N . GLU A 1 94 ? 15.496 1.180 5.419 1.00 93.75 94 GLU A N 1
ATOM 719 C CA . GLU A 1 94 ? 16.382 0.181 4.828 1.00 93.75 94 GLU A CA 1
ATOM 720 C C . GLU A 1 94 ? 15.807 -1.236 4.981 1.00 93.75 94 GLU A C 1
ATOM 722 O O . GLU A 1 94 ? 15.288 -1.607 6.035 1.00 93.75 94 GLU A O 1
ATOM 727 N N . THR A 1 95 ? 15.877 -2.022 3.906 1.00 90.38 95 THR A N 1
ATOM 728 C CA . THR A 1 95 ? 15.377 -3.406 3.830 1.00 90.38 95 THR A CA 1
ATOM 729 C C . THR A 1 95 ? 16.427 -4.319 3.191 1.00 90.38 95 THR A C 1
ATOM 731 O O . THR A 1 95 ? 17.462 -3.842 2.724 1.00 90.38 95 THR A O 1
ATOM 734 N N . GLN A 1 96 ? 16.162 -5.629 3.076 1.00 85.62 96 GLN A N 1
ATOM 735 C CA . GLN A 1 96 ? 17.052 -6.531 2.322 1.00 85.62 96 GLN A CA 1
ATOM 736 C C . GLN A 1 96 ? 17.165 -6.190 0.830 1.00 85.62 96 GLN A C 1
ATOM 738 O O . GLN A 1 96 ? 18.082 -6.653 0.153 1.00 85.62 96 GLN A O 1
ATOM 743 N N . TYR A 1 97 ? 16.235 -5.388 0.311 1.00 82.50 97 TYR A N 1
ATOM 744 C CA . TYR A 1 97 ? 16.259 -4.900 -1.064 1.00 82.50 97 TYR A CA 1
ATOM 745 C C . TYR A 1 97 ? 17.027 -3.578 -1.208 1.00 82.50 97 TYR A C 1
ATOM 747 O O . TYR A 1 97 ? 17.112 -3.036 -2.306 1.00 82.50 97 TYR A O 1
ATOM 755 N N . GLY A 1 98 ? 17.612 -3.080 -0.114 1.00 85.38 98 GLY A N 1
ATOM 756 C CA . GLY A 1 98 ? 18.297 -1.797 -0.036 1.00 85.38 98 GLY A CA 1
ATOM 757 C C . GLY A 1 98 ? 17.436 -0.705 0.595 1.00 85.38 98 GLY A C 1
ATOM 758 O O . GLY A 1 98 ? 16.307 -0.935 1.040 1.00 85.38 98 GLY A O 1
ATOM 759 N N . ARG A 1 99 ? 18.015 0.498 0.659 1.00 88.31 99 ARG A N 1
ATOM 760 C CA . ARG A 1 99 ? 17.369 1.709 1.180 1.00 88.31 99 ARG A CA 1
ATOM 761 C C . ARG A 1 99 ? 16.424 2.317 0.147 1.00 88.31 99 ARG A C 1
ATOM 763 O O . ARG A 1 99 ? 15.233 2.431 0.390 1.00 88.31 99 ARG A O 1
ATOM 770 N N . PHE A 1 100 ? 16.956 2.656 -1.019 1.00 85.69 100 PHE A N 1
ATOM 771 C CA . PHE A 1 100 ? 16.211 3.185 -2.153 1.00 85.69 100 PHE A CA 1
ATOM 772 C C . PHE A 1 100 ? 16.411 2.231 -3.323 1.00 85.69 100 PHE A C 1
ATOM 774 O O . PHE A 1 100 ? 17.551 1.881 -3.638 1.00 85.69 100 PHE A O 1
ATOM 781 N N . TRP A 1 101 ? 15.322 1.781 -3.936 1.00 81.12 101 TRP A N 1
ATOM 782 C CA . TRP A 1 101 ? 15.389 0.846 -5.048 1.00 81.12 101 TRP A CA 1
ATOM 783 C C . TRP A 1 101 ? 15.180 1.583 -6.369 1.00 81.12 101 TRP A C 1
ATOM 785 O O . TRP A 1 101 ? 14.323 2.454 -6.500 1.00 81.12 101 TRP A O 1
ATOM 795 N N . ASP A 1 102 ? 15.997 1.224 -7.351 1.00 83.06 102 ASP A N 1
ATOM 796 C CA . ASP A 1 102 ? 15.934 1.676 -8.736 1.00 83.06 102 ASP A CA 1
ATOM 797 C C . ASP A 1 102 ? 16.215 0.450 -9.590 1.00 83.06 102 ASP A C 1
ATOM 799 O O . ASP A 1 102 ? 17.349 -0.026 -9.665 1.00 83.06 102 ASP A O 1
ATOM 803 N N . PHE A 1 103 ? 15.152 -0.134 -10.130 1.00 73.12 103 PHE A N 1
ATOM 804 C CA . PHE A 1 103 ? 15.231 -1.434 -10.768 1.00 73.12 103 PHE A CA 1
ATOM 805 C C . PHE A 1 103 ? 14.492 -1.459 -12.095 1.00 73.12 103 PHE A C 1
ATOM 807 O O . PHE A 1 103 ? 13.560 -0.697 -12.364 1.00 73.12 103 PHE A O 1
ATOM 814 N N . THR A 1 104 ? 14.918 -2.401 -12.924 1.00 67.88 104 THR A N 1
ATOM 815 C CA . THR A 1 104 ? 14.188 -2.859 -14.100 1.00 67.88 104 THR A CA 1
ATOM 816 C C . THR A 1 104 ? 13.765 -4.311 -13.878 1.00 67.88 104 THR A C 1
ATOM 818 O O . THR A 1 104 ? 14.219 -4.962 -12.942 1.00 67.88 104 THR A O 1
ATOM 821 N N . SER A 1 105 ? 12.887 -4.838 -14.726 1.00 62.94 105 SER A N 1
ATOM 822 C CA . SER A 1 105 ? 12.566 -6.273 -14.760 1.00 62.94 105 SER A CA 1
ATOM 823 C C . SER A 1 105 ? 13.734 -7.073 -15.349 1.00 62.94 105 SER A C 1
ATOM 825 O O . SER A 1 105 ? 13.719 -7.469 -16.511 1.00 62.94 105 SER A O 1
ATOM 827 N N . ASP A 1 106 ? 14.788 -7.254 -14.558 1.00 59.03 106 ASP A N 1
ATOM 828 C CA . ASP A 1 106 ? 15.990 -8.022 -14.905 1.00 59.03 106 ASP A CA 1
ATOM 829 C C . ASP A 1 106 ? 16.093 -9.365 -14.165 1.00 59.03 106 ASP A C 1
ATOM 831 O O . ASP A 1 106 ? 17.080 -10.075 -14.344 1.00 59.03 106 ASP A O 1
ATOM 835 N N . LEU A 1 107 ? 15.082 -9.729 -13.361 1.00 59.03 107 LEU A N 1
ATOM 836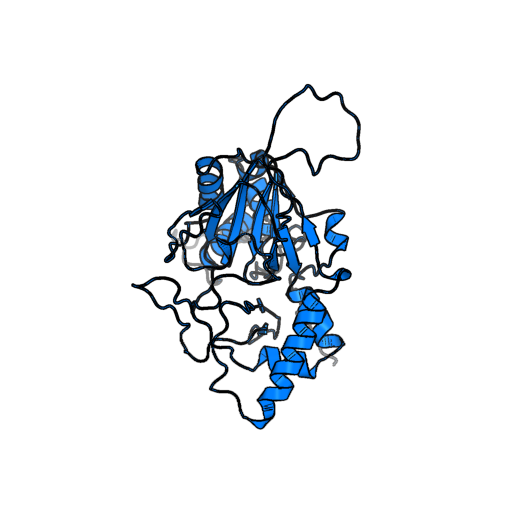 C CA . LEU A 1 107 ? 15.092 -10.914 -12.492 1.00 59.03 107 LEU A CA 1
ATOM 837 C C . LEU A 1 107 ? 16.272 -10.937 -11.498 1.00 59.03 107 LEU A C 1
ATOM 839 O O . LEU A 1 107 ? 16.646 -12.006 -11.020 1.00 59.03 107 LEU A O 1
ATOM 843 N N . ALA A 1 108 ? 16.863 -9.784 -11.158 1.00 56.62 108 ALA A N 1
ATOM 844 C CA . ALA A 1 108 ? 18.039 -9.725 -10.285 1.00 56.62 108 ALA A CA 1
ATOM 845 C C . ALA A 1 108 ? 17.773 -10.174 -8.837 1.00 56.62 108 ALA A C 1
ATOM 847 O O . ALA A 1 108 ? 18.718 -10.412 -8.082 1.00 56.62 108 ALA A O 1
ATOM 848 N N . LYS A 1 109 ? 16.502 -10.276 -8.436 1.00 56.91 109 LYS A N 1
ATOM 849 C CA . LYS A 1 109 ? 16.059 -10.648 -7.091 1.00 56.91 109 LYS A CA 1
ATOM 850 C C . LYS A 1 109 ? 15.004 -11.747 -7.166 1.00 56.91 109 LYS A C 1
ATOM 852 O O . LYS A 1 109 ? 14.178 -11.754 -8.078 1.00 56.91 109 LYS A O 1
ATOM 857 N N . GLY A 1 110 ? 15.013 -12.653 -6.188 1.00 57.16 110 GLY A N 1
ATOM 858 C CA . GLY A 1 110 ? 14.037 -13.740 -6.043 1.00 57.16 110 GLY A CA 1
ATOM 859 C C . GLY A 1 110 ? 12.667 -13.265 -5.551 1.00 57.16 110 GLY A C 1
ATOM 860 O O . GLY A 1 110 ? 12.147 -13.812 -4.584 1.00 57.16 110 GLY A O 1
ATOM 861 N N . ASP A 1 111 ? 12.116 -12.227 -6.180 1.00 57.78 111 ASP A N 1
ATOM 862 C CA . ASP A 1 111 ? 10.853 -11.585 -5.822 1.00 57.78 111 ASP A CA 1
ATOM 863 C C . ASP A 1 111 ? 10.003 -11.379 -7.090 1.00 57.78 111 ASP A C 1
ATOM 865 O O . ASP A 1 111 ? 10.503 -10.959 -8.141 1.00 57.78 111 ASP A O 1
ATOM 869 N N . MET A 1 112 ? 8.705 -11.690 -7.000 1.00 59.28 112 MET A N 1
ATOM 870 C CA . MET A 1 112 ? 7.758 -11.596 -8.117 1.00 59.28 112 MET A CA 1
ATOM 871 C C . MET A 1 112 ? 7.683 -10.179 -8.704 1.00 59.28 112 MET A C 1
ATOM 873 O O . MET A 1 112 ? 7.424 -10.025 -9.905 1.00 59.28 112 MET A O 1
ATOM 877 N N . ALA A 1 113 ? 8.010 -9.151 -7.912 1.00 61.38 113 ALA A N 1
ATOM 878 C CA . ALA A 1 113 ? 8.132 -7.765 -8.345 1.00 61.38 113 ALA A CA 1
ATOM 879 C C . ALA A 1 113 ? 9.150 -7.550 -9.480 1.00 61.38 113 ALA A C 1
ATOM 881 O O . ALA A 1 113 ? 8.971 -6.601 -10.250 1.00 61.38 113 ALA A O 1
ATOM 882 N N . TYR A 1 114 ? 10.125 -8.446 -9.669 1.00 62.91 114 TYR A N 1
ATOM 883 C CA . TYR A 1 114 ? 11.151 -8.367 -10.721 1.00 62.91 114 TYR A CA 1
ATOM 884 C C . TYR A 1 114 ? 10.789 -9.151 -11.994 1.00 62.91 114 TYR A C 1
ATOM 886 O O . TYR A 1 114 ? 11.569 -9.182 -12.947 1.00 62.91 114 TYR A O 1
ATOM 894 N N . THR A 1 115 ? 9.597 -9.756 -12.042 1.00 74.00 115 THR A N 1
ATOM 895 C CA . THR A 1 115 ? 9.068 -10.464 -13.220 1.00 74.00 115 THR A CA 1
ATOM 896 C C . THR A 1 115 ? 8.171 -9.564 -14.082 1.00 74.00 115 THR A C 1
ATOM 898 O O . THR A 1 115 ? 7.715 -8.508 -13.647 1.00 74.00 115 THR A O 1
ATOM 901 N N . THR A 1 116 ? 7.855 -9.982 -15.307 1.00 80.56 116 THR A N 1
ATOM 902 C CA . THR A 1 116 ? 6.885 -9.298 -16.189 1.00 80.56 116 THR A CA 1
ATOM 903 C C . THR A 1 116 ? 5.430 -9.723 -15.952 1.00 80.56 116 THR A C 1
ATOM 905 O O . THR A 1 116 ? 4.510 -9.215 -16.599 1.00 80.56 116 THR A O 1
ATOM 908 N N . LEU A 1 117 ? 5.204 -10.656 -15.023 1.00 85.19 117 LEU A N 1
ATOM 909 C CA . LEU A 1 117 ? 3.883 -11.188 -14.715 1.00 85.19 117 LEU A CA 1
ATOM 910 C C . LEU A 1 117 ? 3.024 -10.154 -13.973 1.00 85.19 117 LEU A C 1
ATOM 912 O O . LEU A 1 117 ? 3.526 -9.230 -13.323 1.00 85.19 117 LEU A O 1
ATOM 916 N N . ALA A 1 118 ? 1.707 -10.321 -14.092 1.00 88.06 118 ALA A N 1
ATOM 917 C CA . ALA A 1 118 ? 0.750 -9.527 -13.338 1.00 88.06 118 ALA A CA 1
ATOM 918 C C . ALA A 1 118 ? 0.870 -9.835 -11.841 1.00 88.06 118 ALA A C 1
ATOM 920 O O . ALA A 1 118 ? 1.039 -10.991 -11.453 1.00 88.06 118 ALA A O 1
ATOM 921 N N . LEU A 1 119 ? 0.717 -8.801 -11.019 1.00 89.50 119 LEU A N 1
ATOM 922 C CA . LEU A 1 119 ? 0.634 -8.920 -9.569 1.00 89.50 119 LEU A CA 1
ATOM 923 C C . LEU A 1 119 ? -0.774 -8.535 -9.136 1.00 89.50 119 LEU A C 1
ATOM 925 O O . LEU A 1 119 ? -1.248 -7.438 -9.451 1.00 89.50 119 LEU A O 1
ATOM 929 N N . GLY A 1 120 ? -1.436 -9.444 -8.421 1.00 93.00 120 GLY A N 1
ATOM 930 C CA . GLY A 1 120 ? -2.726 -9.170 -7.794 1.00 93.00 120 GLY A CA 1
ATOM 931 C C . GLY A 1 120 ? -2.612 -8.105 -6.702 1.00 93.00 120 GLY A C 1
ATOM 932 O O . GLY A 1 120 ? -1.516 -7.697 -6.332 1.00 93.00 120 GLY A O 1
ATOM 933 N N . ALA A 1 121 ? -3.750 -7.657 -6.174 1.00 96.81 121 ALA A N 1
ATOM 934 C CA . ALA A 1 121 ? -3.776 -6.702 -5.070 1.00 96.81 121 ALA A CA 1
ATOM 935 C C . ALA A 1 121 ? -3.121 -7.301 -3.807 1.00 96.81 121 ALA A C 1
ATOM 937 O O . ALA A 1 121 ? -3.601 -8.310 -3.283 1.00 96.81 121 ALA A O 1
ATOM 938 N N . HIS A 1 122 ? -2.053 -6.669 -3.320 1.00 97.69 122 HIS A N 1
ATOM 939 C CA . HIS A 1 122 ? -1.310 -7.053 -2.121 1.00 97.69 122 HIS A CA 1
ATOM 940 C C . HIS A 1 122 ? -0.824 -5.834 -1.319 1.00 97.69 122 HIS A C 1
ATOM 942 O O . HIS A 1 122 ? -0.847 -4.702 -1.796 1.00 97.69 122 HIS A O 1
ATOM 948 N N . THR A 1 123 ? -0.406 -6.078 -0.081 1.00 96.94 123 THR A N 1
ATOM 949 C CA . THR A 1 123 ? 0.364 -5.159 0.767 1.00 96.94 123 THR A CA 1
ATOM 950 C C . THR A 1 123 ? 1.778 -5.699 0.915 1.00 96.94 123 THR A C 1
ATOM 952 O O . THR A 1 123 ? 1.944 -6.894 1.153 1.00 96.94 123 THR A O 1
ATOM 955 N N . ASP A 1 124 ? 2.785 -4.844 0.856 1.00 94.88 124 ASP A N 1
ATOM 956 C CA . ASP A 1 124 ? 4.182 -5.261 0.899 1.00 94.88 124 ASP A CA 1
ATOM 957 C C . ASP A 1 124 ? 4.648 -5.621 2.310 1.00 94.88 124 ASP A C 1
ATOM 959 O O . ASP A 1 124 ? 4.148 -5.111 3.318 1.00 94.88 124 ASP A O 1
ATOM 963 N N . THR A 1 125 ? 5.693 -6.449 2.379 1.00 95.06 125 THR A N 1
ATOM 964 C CA . THR A 1 125 ? 6.444 -6.777 3.603 1.00 95.06 125 THR A CA 1
ATOM 965 C C . THR A 1 125 ? 5.621 -7.448 4.707 1.00 95.06 125 THR A C 1
ATOM 967 O O . THR A 1 125 ? 5.895 -7.282 5.898 1.00 95.06 125 THR A O 1
ATOM 970 N N . THR A 1 126 ? 4.628 -8.266 4.344 1.00 96.06 126 THR A N 1
ATOM 971 C CA . THR A 1 126 ? 3.784 -8.957 5.341 1.00 96.06 126 THR A CA 1
ATOM 972 C C . THR A 1 126 ? 4.576 -9.923 6.232 1.00 96.06 126 THR A C 1
ATOM 974 O O . THR A 1 126 ? 4.151 -10.220 7.354 1.00 96.06 126 THR A O 1
ATOM 977 N N . TYR A 1 127 ? 5.749 -10.356 5.757 1.00 95.38 127 TYR A N 1
ATOM 978 C CA . TYR A 1 127 ? 6.737 -11.172 6.461 1.00 95.38 127 TYR A CA 1
ATOM 979 C C . TYR A 1 127 ? 7.559 -10.420 7.520 1.00 95.38 127 TYR A C 1
ATOM 981 O O . TYR A 1 127 ? 8.296 -11.060 8.270 1.00 95.38 127 TYR A O 1
ATOM 989 N N . TYR A 1 128 ? 7.463 -9.092 7.621 1.00 96.12 128 TYR A N 1
ATOM 990 C CA . TYR A 1 128 ? 8.028 -8.361 8.753 1.00 96.12 128 TYR A CA 1
ATOM 991 C C . TYR A 1 128 ? 7.063 -8.349 9.941 1.00 96.12 128 TYR A C 1
ATOM 993 O O . TYR A 1 128 ? 5.844 -8.243 9.795 1.00 96.12 128 TYR A O 1
ATOM 1001 N N . THR A 1 129 ? 7.623 -8.401 11.153 1.00 96.06 129 THR A N 1
ATOM 1002 C CA . THR A 1 129 ? 6.893 -8.091 12.396 1.00 96.06 129 THR A CA 1
ATOM 1003 C C . THR A 1 129 ? 6.206 -6.728 12.287 1.00 96.06 129 THR A C 1
ATOM 1005 O O . THR A 1 129 ? 5.014 -6.604 12.557 1.00 96.06 129 THR A O 1
ATOM 1008 N N . ASP A 1 130 ? 6.964 -5.748 11.797 1.00 94.19 130 ASP A N 1
ATOM 1009 C CA . ASP A 1 130 ? 6.558 -4.374 11.524 1.00 94.19 130 ASP A CA 1
ATOM 1010 C C . ASP A 1 130 ? 6.654 -4.108 10.004 1.00 94.19 130 ASP A C 1
ATO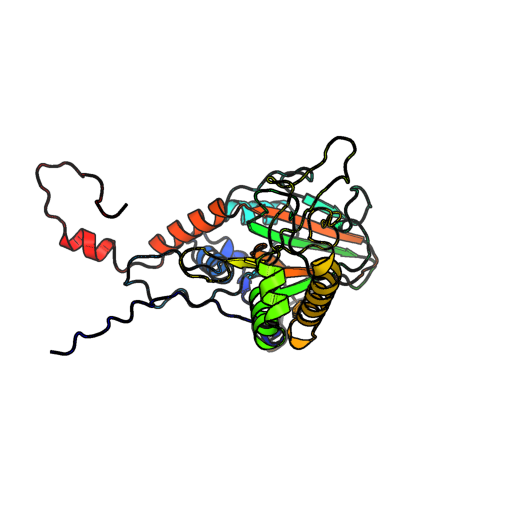M 1012 O O . ASP A 1 130 ? 7.758 -3.879 9.494 1.00 94.19 130 ASP A O 1
ATOM 1016 N N . PRO A 1 131 ? 5.544 -4.241 9.249 1.00 94.19 131 PRO A N 1
ATOM 1017 C CA . PRO A 1 131 ? 5.504 -3.960 7.816 1.00 94.19 131 PRO A CA 1
ATOM 1018 C C . PRO A 1 131 ? 5.702 -2.475 7.535 1.00 94.19 131 PRO A C 1
ATOM 1020 O O . PRO A 1 131 ? 5.311 -1.625 8.337 1.00 94.19 131 PRO A O 1
ATOM 1023 N N . CYS A 1 132 ? 6.231 -2.151 6.356 1.00 93.44 132 CYS A N 1
ATOM 1024 C CA . CYS A 1 132 ? 6.362 -0.764 5.918 1.00 93.44 132 CYS A CA 1
ATOM 1025 C C . CYS A 1 132 ? 5.021 -0.014 5.991 1.00 93.44 132 CYS A C 1
ATOM 1027 O O . CYS A 1 132 ? 3.956 -0.583 5.737 1.00 93.44 132 CYS A O 1
ATOM 1029 N N . GLY A 1 133 ? 5.092 1.263 6.370 1.00 92.12 133 GLY A N 1
ATOM 1030 C CA . GLY A 1 133 ? 3.928 2.127 6.517 1.00 92.12 133 GLY A CA 1
ATOM 1031 C C . GLY A 1 133 ? 3.527 2.750 5.189 1.00 92.12 133 GLY A C 1
ATOM 1032 O O . GLY A 1 133 ? 2.408 2.550 4.728 1.00 92.12 133 GLY A O 1
ATOM 1033 N N . LEU A 1 134 ? 4.456 3.463 4.546 1.00 93.94 134 LEU A N 1
ATOM 1034 C CA . LEU A 1 134 ? 4.272 3.955 3.183 1.00 93.94 134 LEU A CA 1
ATOM 1035 C C . LEU A 1 134 ? 5.074 3.139 2.185 1.00 93.94 134 LEU A C 1
ATOM 1037 O O . LEU A 1 134 ? 6.233 2.801 2.440 1.00 93.94 134 LEU A O 1
ATOM 1041 N N . GLN A 1 135 ? 4.463 2.926 1.026 1.00 93.25 135 GLN A N 1
ATOM 1042 C CA . GLN A 1 135 ? 5.126 2.452 -0.177 1.00 93.25 135 GLN A CA 1
ATOM 1043 C C . GLN A 1 135 ? 5.057 3.540 -1.251 1.00 93.25 135 GLN A C 1
ATOM 1045 O O . GLN A 1 135 ? 3.999 4.138 -1.479 1.00 93.25 135 GLN A O 1
ATOM 1050 N N . VAL A 1 136 ? 6.192 3.819 -1.891 1.00 92.50 136 VAL A N 1
ATOM 1051 C CA . VAL A 1 136 ? 6.310 4.866 -2.911 1.00 92.50 136 VAL A CA 1
ATOM 1052 C C . VAL A 1 136 ? 6.740 4.256 -4.234 1.00 92.50 136 VAL A C 1
ATOM 1054 O O . VAL A 1 136 ? 7.776 3.609 -4.292 1.00 92.50 136 VAL A O 1
ATOM 1057 N N . PHE A 1 137 ? 5.981 4.506 -5.303 1.00 90.69 137 PHE A N 1
ATOM 1058 C CA . PHE A 1 137 ? 6.317 4.073 -6.662 1.00 90.69 137 PHE A CA 1
ATOM 1059 C C . PHE A 1 137 ? 6.450 5.262 -7.606 1.00 90.69 137 PHE A C 1
ATOM 1061 O O . PHE A 1 137 ? 5.547 6.098 -7.689 1.00 90.69 137 PHE A O 1
ATOM 1068 N N . HIS A 1 138 ? 7.521 5.280 -8.395 1.00 89.19 138 HIS A N 1
ATOM 1069 C CA . HIS A 1 138 ? 7.721 6.239 -9.470 1.00 89.19 138 HIS A CA 1
ATOM 1070 C C . HIS A 1 138 ? 8.246 5.551 -10.734 1.00 89.19 138 HIS A C 1
ATOM 1072 O O . HIS A 1 138 ? 9.278 4.881 -10.723 1.00 89.19 138 HIS A O 1
ATOM 1078 N N . LEU A 1 139 ? 7.508 5.703 -11.835 1.00 89.44 139 LEU A N 1
ATOM 1079 C CA . LEU A 1 139 ? 7.903 5.186 -13.141 1.00 89.44 139 LEU A CA 1
ATOM 1080 C C . LEU A 1 139 ? 8.878 6.152 -13.816 1.00 89.44 139 LEU A C 1
ATOM 1082 O O . LEU A 1 139 ? 8.500 7.269 -14.162 1.00 89.44 139 LEU A O 1
ATOM 1086 N N . LEU A 1 140 ? 10.113 5.699 -14.033 1.00 87.75 140 LEU A N 1
ATOM 1087 C CA . LEU A 1 140 ? 11.166 6.494 -14.667 1.00 87.75 140 LEU A CA 1
ATOM 1088 C C . LEU A 1 140 ? 11.176 6.319 -16.186 1.00 87.75 140 LEU A C 1
ATOM 1090 O O . LEU A 1 140 ? 11.326 7.287 -16.926 1.00 87.75 140 LEU A O 1
ATOM 1094 N N . SER A 1 141 ? 11.012 5.084 -16.666 1.00 87.25 141 SER A N 1
ATOM 1095 C CA . SER A 1 141 ? 10.922 4.787 -18.098 1.00 87.25 141 SER A CA 1
ATOM 1096 C C . SER A 1 141 ? 10.128 3.509 -18.368 1.00 87.25 141 SER A C 1
ATOM 1098 O O . SER A 1 141 ? 10.145 2.568 -17.578 1.00 87.25 141 SER A O 1
ATOM 1100 N N . HIS A 1 142 ? 9.441 3.465 -19.509 1.00 85.81 142 HIS A N 1
ATOM 1101 C CA . HIS A 1 142 ? 8.828 2.261 -20.071 1.00 85.81 142 HIS A CA 1
ATOM 1102 C C . HIS A 1 142 ? 8.987 2.336 -21.588 1.00 85.81 142 HIS A C 1
ATOM 1104 O O . HIS A 1 142 ? 8.307 3.124 -22.238 1.00 85.81 142 HIS A O 1
ATOM 1110 N N . THR A 1 143 ? 9.951 1.602 -22.139 1.00 85.12 143 THR A N 1
ATOM 1111 C CA . THR A 1 143 ? 10.261 1.617 -23.577 1.00 85.12 143 THR A CA 1
ATOM 1112 C C . THR A 1 143 ? 10.040 0.247 -24.188 1.00 85.12 143 THR A C 1
ATOM 1114 O O . THR A 1 143 ? 10.147 -0.771 -23.504 1.00 85.12 143 THR A O 1
ATOM 1117 N N . ASP A 1 144 ? 9.770 0.224 -25.493 1.00 84.38 144 ASP A N 1
ATOM 1118 C CA . ASP A 1 144 ? 9.682 -1.008 -26.285 1.00 84.38 144 ASP A CA 1
ATOM 1119 C C . ASP A 1 144 ? 8.635 -2.008 -25.756 1.00 84.38 144 ASP A C 1
ATOM 1121 O O . ASP A 1 144 ? 8.831 -3.219 -25.842 1.00 84.38 144 ASP A O 1
ATOM 1125 N N . GLY A 1 145 ? 7.539 -1.501 -25.178 1.00 83.94 145 GLY A N 1
ATOM 1126 C CA . GLY A 1 145 ? 6.475 -2.316 -24.601 1.00 83.94 145 GLY A CA 1
ATOM 1127 C C . GLY A 1 145 ? 5.237 -1.531 -24.164 1.00 83.94 145 GLY A C 1
ATOM 1128 O O . GLY A 1 145 ? 5.131 -0.322 -24.362 1.00 83.94 145 GLY A O 1
ATOM 1129 N N . THR A 1 146 ? 4.283 -2.254 -23.593 1.00 86.12 146 THR A N 1
ATOM 1130 C CA . THR A 1 146 ? 2.935 -1.845 -23.200 1.00 86.12 146 THR A CA 1
ATOM 1131 C C . THR A 1 146 ? 2.523 -2.545 -21.898 1.00 86.12 146 THR A C 1
ATOM 1133 O O . THR A 1 146 ? 3.234 -3.405 -21.373 1.00 86.12 146 THR A O 1
ATOM 1136 N N . GLY A 1 147 ? 1.369 -2.167 -21.344 1.00 89.06 147 GLY A N 1
ATOM 1137 C CA . GLY A 1 147 ? 0.860 -2.719 -20.086 1.00 89.06 147 GLY A CA 1
ATOM 1138 C C . GLY A 1 147 ? 1.518 -2.102 -18.851 1.00 89.06 147 GLY A C 1
ATOM 1139 O O . GLY A 1 147 ? 2.009 -0.972 -18.879 1.00 89.06 147 GLY A O 1
ATOM 1140 N N . GLY A 1 148 ? 1.504 -2.829 -17.733 1.00 86.38 148 GLY A N 1
ATOM 1141 C CA . GLY A 1 148 ? 2.143 -2.379 -16.491 1.00 86.38 148 GLY A CA 1
ATOM 1142 C C . GLY A 1 148 ? 1.377 -1.270 -15.770 1.00 86.38 148 GLY A C 1
ATOM 1143 O O . GLY A 1 148 ? 1.968 -0.552 -14.957 1.00 86.38 148 GLY A O 1
ATOM 1144 N N . ALA A 1 149 ? 0.078 -1.144 -16.067 1.00 89.00 149 ALA A N 1
ATOM 1145 C CA . ALA A 1 149 ? -0.862 -0.317 -15.325 1.00 89.00 149 ALA A CA 1
ATOM 1146 C C . ALA A 1 149 ? -0.836 -0.705 -13.846 1.00 89.00 149 ALA A C 1
ATOM 1148 O O . ALA A 1 149 ? -0.920 -1.895 -13.521 1.00 89.00 149 ALA A O 1
ATOM 1149 N N . SER A 1 150 ? -0.735 0.295 -12.978 1.00 89.81 150 SER A N 1
ATOM 1150 C CA . SER A 1 150 ? -0.808 0.140 -11.531 1.00 89.81 150 SER A CA 1
ATOM 1151 C C . SER A 1 150 ? -2.249 -0.123 -11.105 1.00 89.81 150 SER A C 1
ATOM 1153 O O . SER A 1 150 ? -3.178 0.507 -11.606 1.00 89.81 150 SER A O 1
ATOM 1155 N N . LEU A 1 151 ? -2.420 -1.039 -10.160 1.00 94.38 151 LEU A N 1
ATOM 1156 C CA . LEU A 1 151 ? -3.685 -1.324 -9.490 1.00 94.38 151 LEU A CA 1
ATOM 1157 C C . LEU A 1 151 ? -3.642 -0.744 -8.082 1.00 94.38 151 LEU A C 1
ATOM 1159 O O . LEU A 1 151 ? -2.648 -0.948 -7.390 1.00 94.38 151 LEU A O 1
ATOM 1163 N N . LEU A 1 152 ? -4.727 -0.106 -7.652 1.00 96.19 152 LEU A N 1
ATOM 1164 C CA . LEU A 1 152 ? -4.990 0.264 -6.265 1.00 96.19 152 LEU A CA 1
ATOM 1165 C C . LEU A 1 152 ? -6.371 -0.255 -5.843 1.00 96.19 152 LEU A C 1
ATOM 1167 O O . LEU A 1 152 ? -7.341 -0.152 -6.595 1.00 96.19 152 LEU A O 1
ATOM 1171 N N . VAL A 1 153 ? -6.465 -0.794 -4.628 1.00 97.50 153 VAL A N 1
ATOM 1172 C CA . VAL A 1 153 ? -7.714 -1.264 -4.012 1.00 97.50 153 VAL A CA 1
ATOM 1173 C C . VAL A 1 153 ? -7.759 -0.798 -2.561 1.00 97.50 153 VAL A C 1
ATOM 1175 O O . VAL A 1 153 ? -6.844 -1.086 -1.788 1.00 97.50 153 VAL A O 1
ATOM 1178 N N . ASP A 1 154 ? -8.828 -0.111 -2.156 1.00 97.38 154 ASP A N 1
ATOM 1179 C CA . ASP A 1 154 ? -9.042 0.226 -0.747 1.00 97.38 154 ASP A CA 1
ATOM 1180 C C . ASP A 1 154 ? -9.407 -1.035 0.041 1.00 97.38 154 ASP A C 1
ATOM 1182 O O . ASP A 1 154 ? -10.541 -1.523 -0.008 1.00 97.38 154 ASP A O 1
ATOM 1186 N N . GLY A 1 155 ? -8.449 -1.564 0.800 1.00 97.12 155 GLY A N 1
ATOM 1187 C CA . GLY A 1 155 ? -8.659 -2.750 1.616 1.00 97.12 155 GLY A CA 1
ATOM 1188 C C . GLY A 1 155 ? -9.749 -2.554 2.664 1.00 97.12 155 GLY A C 1
ATOM 1189 O O . GLY A 1 155 ? -10.453 -3.505 2.992 1.00 97.12 155 GLY A O 1
ATOM 1190 N N . PHE A 1 156 ? -9.965 -1.326 3.147 1.00 95.62 156 PHE A N 1
ATOM 1191 C CA . PHE A 1 156 ? -11.021 -1.058 4.125 1.00 95.62 156 PHE A CA 1
ATOM 1192 C C . PHE A 1 156 ? -12.408 -1.066 3.477 1.00 95.62 156 PHE A C 1
ATOM 1194 O O . PHE A 1 156 ? -13.365 -1.548 4.085 1.00 95.62 156 PHE A O 1
ATOM 1201 N N . TYR A 1 157 ? -12.522 -0.596 2.232 1.00 96.38 157 TYR A N 1
ATOM 1202 C CA . TYR A 1 157 ? -13.754 -0.704 1.452 1.00 96.38 157 TYR A CA 1
ATOM 1203 C C . TYR A 1 157 ? -14.073 -2.168 1.136 1.00 96.38 157 TYR A C 1
ATOM 1205 O O . TYR A 1 157 ? -15.172 -2.637 1.443 1.00 96.38 157 TYR A O 1
ATOM 1213 N N . ALA A 1 158 ? -13.092 -2.925 0.636 1.00 98.06 158 ALA A N 1
ATOM 1214 C CA . ALA A 1 158 ? -13.245 -4.357 0.388 1.00 98.06 158 ALA A CA 1
ATOM 1215 C C . ALA A 1 158 ? -13.632 -5.115 1.671 1.00 98.06 158 ALA A C 1
ATOM 1217 O O . ALA A 1 158 ? -14.511 -5.976 1.644 1.00 98.06 158 ALA A O 1
ATOM 1218 N N . ALA A 1 159 ? -13.034 -4.755 2.811 1.00 98.06 159 ALA A N 1
ATOM 1219 C CA . ALA A 1 159 ? -13.348 -5.352 4.104 1.00 98.06 159 ALA A CA 1
ATOM 1220 C C . ALA A 1 159 ? -14.766 -4.995 4.573 1.00 98.06 159 ALA A C 1
ATOM 1222 O O . ALA A 1 159 ? -15.434 -5.846 5.154 1.00 98.06 159 ALA A O 1
ATOM 1223 N N . SER A 1 160 ? -15.264 -3.784 4.289 1.00 97.06 160 SER A N 1
ATOM 1224 C CA . SER A 1 160 ? -16.661 -3.432 4.583 1.00 97.06 160 SER A CA 1
ATOM 1225 C C . SER A 1 160 ? -17.659 -4.257 3.767 1.00 97.06 160 SER A C 1
ATOM 1227 O O . SER A 1 160 ? -18.636 -4.740 4.333 1.00 97.06 160 SER A O 1
ATOM 1229 N N . ILE A 1 161 ? -17.367 -4.510 2.484 1.00 97.50 161 ILE A N 1
ATOM 1230 C CA . ILE A 1 161 ? -18.192 -5.377 1.632 1.00 97.50 161 ILE A CA 1
ATOM 1231 C C . ILE A 1 161 ? -18.164 -6.810 2.166 1.00 97.50 161 ILE A C 1
ATOM 1233 O O . ILE A 1 161 ? -19.209 -7.443 2.300 1.00 97.50 161 ILE A O 1
ATOM 1237 N N . LEU A 1 162 ? -16.975 -7.323 2.502 1.00 98.44 162 LEU A N 1
ATOM 1238 C CA . LEU A 1 162 ? -16.838 -8.667 3.058 1.00 98.44 162 LEU A CA 1
ATOM 1239 C C . LEU A 1 162 ? -17.623 -8.806 4.367 1.00 98.44 162 LEU A C 1
ATOM 1241 O O . LEU A 1 162 ? -18.310 -9.803 4.552 1.00 98.44 162 LEU A O 1
ATOM 1245 N N . LYS A 1 163 ? -17.560 -7.804 5.251 1.00 98.00 163 LYS A N 1
ATOM 1246 C CA . LYS A 1 163 ? -18.297 -7.798 6.519 1.00 98.00 163 LYS A CA 1
ATOM 1247 C C . LYS A 1 163 ? -19.809 -7.869 6.315 1.00 98.00 163 LYS A C 1
ATOM 1249 O O . LYS A 1 163 ? -20.489 -8.549 7.075 1.00 98.00 163 LYS A O 1
ATOM 1254 N N . GLU A 1 164 ? -20.323 -7.162 5.313 1.00 97.38 164 GLU A N 1
ATOM 1255 C CA . GLU A 1 164 ? -21.753 -7.119 5.006 1.00 97.38 164 GLU A CA 1
ATOM 1256 C C . GLU A 1 164 ? -22.244 -8.415 4.345 1.00 97.38 164 GLU A C 1
ATOM 1258 O O . GLU A 1 164 ? -23.270 -8.961 4.744 1.00 97.38 164 GLU A O 1
ATOM 1263 N N . LEU A 1 165 ? -21.506 -8.930 3.358 1.00 97.38 165 LEU A N 1
ATOM 1264 C CA . LEU A 1 165 ? -21.938 -10.077 2.550 1.00 97.38 165 LEU A CA 1
ATOM 1265 C C . LEU A 1 165 ? -21.549 -11.435 3.147 1.00 97.38 165 LEU A C 1
ATOM 1267 O O . LEU A 1 165 ? -22.245 -12.430 2.942 1.00 97.38 165 LEU A O 1
ATOM 1271 N N . HIS A 1 166 ? -20.424 -11.493 3.858 1.00 98.06 166 HIS A N 1
ATOM 1272 C CA . HIS A 1 166 ? -19.816 -12.714 4.383 1.00 98.06 166 HIS A CA 1
ATOM 1273 C C . HIS A 1 166 ? -19.233 -12.476 5.793 1.00 98.06 166 HIS A C 1
ATOM 1275 O O . HIS A 1 166 ? -18.017 -12.572 5.983 1.00 98.06 166 HIS A O 1
ATOM 1281 N N . PRO A 1 167 ? -20.073 -12.182 6.804 1.00 98.25 167 PRO A N 1
ATOM 1282 C CA . PRO A 1 167 ? -19.606 -11.833 8.148 1.00 98.25 167 PRO A CA 1
ATOM 1283 C C . PRO A 1 167 ? -18.734 -12.924 8.787 1.00 98.25 167 PRO A C 1
ATOM 1285 O O . PRO A 1 167 ? -17.722 -12.609 9.398 1.00 98.25 167 PRO A O 1
ATOM 1288 N N . GLU A 1 168 ? -19.049 -14.206 8.584 1.00 98.12 168 GLU A N 1
ATOM 1289 C CA . GLU A 1 168 ? -18.229 -15.319 9.095 1.00 98.12 168 GLU A CA 1
ATOM 1290 C C . GLU A 1 168 ? -16.822 -15.341 8.477 1.00 98.12 168 GLU A C 1
ATOM 1292 O O . GLU A 1 168 ? -15.834 -15.561 9.177 1.00 98.12 168 GLU A O 1
ATOM 1297 N N . ALA A 1 169 ? -16.711 -15.044 7.176 1.00 98.56 169 ALA A N 1
ATOM 1298 C CA . ALA A 1 169 ? -15.417 -14.904 6.519 1.00 98.56 169 ALA A CA 1
ATOM 1299 C C . ALA A 1 169 ? -14.641 -13.714 7.095 1.00 98.56 169 ALA A C 1
ATOM 1301 O O . ALA A 1 169 ? -13.455 -13.844 7.380 1.00 98.56 169 ALA A O 1
ATOM 1302 N N . TYR A 1 170 ? -15.305 -12.574 7.311 1.00 98.69 170 TYR A N 1
ATOM 1303 C CA . TYR A 1 170 ? -14.688 -11.404 7.936 1.00 98.69 170 TYR A CA 1
ATOM 1304 C C . TYR A 1 170 ? -14.124 -11.722 9.328 1.00 98.69 170 TYR A C 1
ATOM 1306 O O . TYR A 1 170 ? -12.972 -11.388 9.608 1.00 98.69 170 TYR A O 1
ATOM 1314 N N . GLU A 1 171 ? -14.893 -12.403 10.180 1.00 98.19 171 GLU A N 1
ATOM 1315 C CA . GLU A 1 171 ? -14.456 -12.800 11.526 1.00 98.19 171 GLU A CA 1
ATOM 1316 C C . GLU A 1 171 ? -13.262 -13.761 11.485 1.00 98.19 171 GLU A C 1
ATOM 1318 O O . GLU A 1 171 ? -12.292 -13.590 12.230 1.00 98.19 171 GLU A O 1
ATOM 1323 N N . LEU A 1 172 ? -13.271 -14.732 10.566 1.00 97.75 172 LEU A N 1
ATOM 1324 C CA . LEU A 1 172 ? -12.119 -15.604 10.349 1.00 97.75 172 LEU A CA 1
ATOM 1325 C C . LEU A 1 172 ? -10.884 -14.786 9.957 1.00 97.75 172 LEU A C 1
ATOM 1327 O O . LEU A 1 172 ? -9.845 -14.911 10.607 1.00 97.75 172 LEU A O 1
ATOM 1331 N N . LEU A 1 173 ? -10.989 -13.916 8.942 1.00 98.25 173 LEU A N 1
ATOM 1332 C CA . LEU A 1 173 ? -9.882 -13.059 8.475 1.00 98.25 173 LEU A CA 1
ATOM 1333 C C . LEU A 1 173 ? -9.367 -12.087 9.545 1.00 98.25 173 LEU A C 1
ATOM 1335 O O . LEU A 1 173 ? -8.232 -11.616 9.438 1.00 98.25 173 LEU A O 1
ATOM 1339 N N . SER A 1 174 ? -10.180 -11.814 10.566 1.00 98.31 174 SER A N 1
ATOM 1340 C CA . SER A 1 174 ? -9.840 -10.945 11.696 1.00 98.31 174 SER A CA 1
ATOM 1341 C C . SER A 1 174 ? -9.179 -11.679 12.870 1.00 98.31 174 SER A C 1
ATOM 1343 O O . SER A 1 174 ? -8.584 -11.049 13.742 1.00 98.31 174 SER A O 1
ATOM 1345 N N . SER A 1 175 ? -9.255 -13.012 12.910 1.00 95.56 175 SER A N 1
ATOM 1346 C CA . SER A 1 175 ? -8.837 -13.817 14.068 1.00 95.56 175 SER A CA 1
ATOM 1347 C C . SER A 1 175 ? -7.730 -14.825 13.755 1.00 95.56 175 SER A C 1
ATOM 1349 O O . SER A 1 175 ? -6.837 -15.055 14.580 1.00 95.56 175 SER A O 1
ATOM 1351 N N . VAL A 1 176 ? -7.747 -15.424 12.564 1.00 96.62 176 VAL A N 1
ATOM 1352 C CA . VAL A 1 176 ? -6.744 -16.406 12.147 1.00 96.62 176 VAL A CA 1
ATOM 1353 C C . VAL A 1 176 ? -5.443 -15.691 11.805 1.00 96.62 176 VAL A C 1
ATOM 1355 O O . VAL A 1 176 ? -5.395 -14.853 10.909 1.00 96.62 176 VAL A O 1
ATOM 1358 N N . HIS A 1 177 ? -4.366 -16.057 12.498 1.00 95.94 177 HIS A N 1
ATOM 1359 C CA . HIS A 1 177 ? -3.037 -15.522 12.221 1.00 95.94 177 HIS A CA 1
ATOM 1360 C C . HIS A 1 177 ? -2.440 -16.216 10.991 1.00 95.94 177 HIS A C 1
ATOM 1362 O O . HIS A 1 177 ? -2.444 -17.447 10.895 1.00 95.94 177 HIS A O 1
ATOM 1368 N N . VAL A 1 178 ? -1.931 -15.418 10.052 1.00 96.56 178 VAL A N 1
ATOM 1369 C CA . VAL A 1 178 ? -1.386 -15.890 8.779 1.00 96.56 178 VAL A CA 1
ATOM 1370 C C . VAL A 1 178 ? 0.140 -15.811 8.817 1.00 96.56 178 VAL A C 1
ATOM 1372 O O . VAL A 1 178 ? 0.679 -14.701 8.842 1.00 96.56 178 VAL A O 1
ATOM 1375 N N . PRO A 1 179 ? 0.865 -16.947 8.805 1.00 96.38 179 PRO A N 1
ATOM 1376 C CA . PRO A 1 179 ? 2.316 -16.931 8.718 1.00 96.38 179 PRO A CA 1
ATOM 1377 C C . PRO A 1 179 ? 2.755 -16.421 7.341 1.00 96.38 179 PRO A C 1
ATOM 1379 O O . PRO A 1 179 ? 2.135 -16.725 6.321 1.00 96.38 179 PRO A O 1
ATOM 1382 N N . ALA A 1 180 ? 3.859 -15.683 7.308 1.00 96.12 180 ALA A N 1
ATOM 1383 C CA . ALA A 1 180 ? 4.458 -15.136 6.096 1.00 96.12 180 ALA A CA 1
ATOM 1384 C C . ALA A 1 180 ? 5.981 -15.279 6.160 1.00 96.12 180 ALA A C 1
ATOM 1386 O O . ALA A 1 180 ? 6.551 -15.394 7.249 1.00 96.12 180 ALA A O 1
ATOM 1387 N N . HIS A 1 181 ? 6.642 -15.303 5.009 1.00 95.25 181 HIS A N 1
ATOM 1388 C CA . HIS A 1 181 ? 8.098 -15.354 4.946 1.00 95.25 181 HIS A CA 1
ATOM 1389 C C . HIS A 1 181 ? 8.636 -14.752 3.648 1.00 95.25 181 HIS A C 1
ATOM 1391 O O . HIS A 1 181 ? 7.969 -14.810 2.623 1.00 95.25 181 HIS A O 1
ATOM 1397 N N . ALA A 1 182 ? 9.866 -14.243 3.695 1.00 93.69 182 ALA A N 1
ATOM 1398 C CA . ALA A 1 182 ? 10.667 -13.956 2.509 1.00 93.69 182 ALA A CA 1
ATOM 1399 C C . ALA A 1 182 ? 11.971 -14.746 2.589 1.00 93.69 182 ALA A C 1
ATOM 1401 O O . ALA A 1 182 ? 12.709 -14.624 3.566 1.00 93.69 182 ALA A O 1
ATOM 1402 N N . ALA A 1 183 ? 12.242 -15.558 1.569 1.00 89.56 183 ALA A N 1
ATOM 1403 C CA . ALA A 1 183 ? 13.422 -16.423 1.482 1.00 89.56 183 ALA A CA 1
ATOM 1404 C C . ALA A 1 183 ? 14.072 -16.374 0.084 1.00 89.56 183 ALA A C 1
ATOM 1406 O O . ALA A 1 183 ? 14.665 -17.350 -0.368 1.00 89.56 183 ALA A O 1
ATOM 1407 N N . GLY A 1 184 ? 13.926 -15.244 -0.618 1.00 79.94 184 GLY A N 1
ATOM 1408 C CA . GLY A 1 184 ? 14.436 -15.054 -1.981 1.00 79.94 184 GLY A CA 1
ATOM 1409 C C . GLY A 1 184 ? 15.945 -14.800 -2.080 1.00 79.94 184 GLY A C 1
ATOM 1410 O O . GLY A 1 184 ? 16.475 -14.761 -3.185 1.00 79.94 184 GLY A O 1
ATOM 1411 N N . GLU A 1 185 ? 16.641 -14.632 -0.951 1.00 81.12 185 GLU A N 1
ATOM 1412 C CA . GLU A 1 185 ? 18.073 -14.321 -0.891 1.00 81.12 185 GLU A CA 1
ATOM 1413 C C . GLU A 1 185 ? 18.849 -15.432 -0.166 1.00 81.12 185 GLU A C 1
ATOM 1415 O O . GLU A 1 185 ? 18.443 -15.834 0.927 1.00 81.12 185 GLU A O 1
ATOM 1420 N N . PRO A 1 186 ? 20.003 -15.900 -0.687 1.00 81.25 186 PRO A N 1
ATOM 1421 C CA . PRO A 1 186 ? 20.764 -16.991 -0.068 1.00 81.25 186 PRO A CA 1
ATOM 1422 C C . PRO A 1 186 ? 21.193 -16.722 1.380 1.00 81.25 186 PRO A C 1
ATOM 1424 O O . PRO A 1 186 ? 21.391 -17.655 2.155 1.00 81.25 186 PRO A O 1
ATOM 1427 N N . SER A 1 187 ? 21.372 -15.449 1.740 1.00 85.81 187 SER A N 1
ATOM 1428 C CA . SER A 1 187 ? 21.869 -15.025 3.049 1.00 85.81 187 SER A CA 1
ATOM 1429 C C . SER A 1 187 ? 20.783 -14.544 4.010 1.00 85.81 187 SER A C 1
ATOM 1431 O O . SER A 1 187 ? 21.128 -14.104 5.106 1.00 85.81 187 SER A O 1
ATOM 1433 N N . ALA A 1 188 ? 19.499 -14.567 3.632 1.00 86.31 188 ALA A N 1
ATOM 1434 C CA . ALA A 1 188 ? 18.451 -13.978 4.460 1.00 86.31 188 ALA A CA 1
ATOM 1435 C C . ALA A 1 188 ? 17.109 -14.713 4.365 1.00 86.31 188 ALA A C 1
ATOM 1437 O O . ALA A 1 188 ?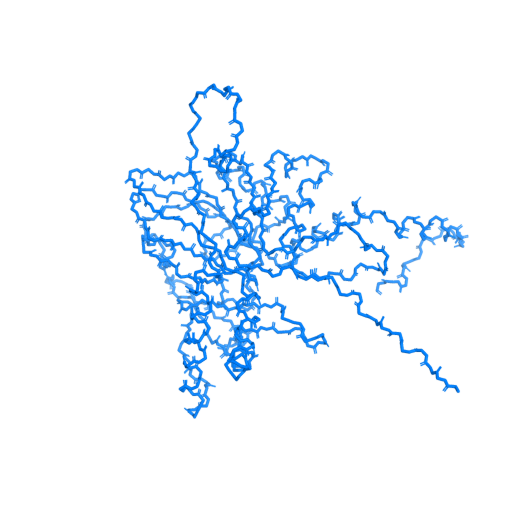 16.579 -14.957 3.284 1.00 86.31 188 ALA A O 1
ATOM 1438 N N . ILE A 1 189 ? 16.533 -14.998 5.535 1.00 91.75 189 ILE A N 1
ATOM 1439 C CA . ILE A 1 189 ? 15.153 -15.457 5.684 1.00 91.75 189 ILE A CA 1
ATOM 1440 C C . ILE A 1 189 ? 14.469 -14.534 6.685 1.00 91.75 189 ILE A C 1
ATOM 1442 O O . ILE A 1 189 ? 14.908 -14.416 7.830 1.00 91.75 189 ILE A O 1
ATOM 1446 N N . TYR A 1 190 ? 13.378 -13.910 6.260 1.00 94.38 190 TYR A N 1
ATOM 1447 C CA . TYR A 1 190 ? 12.552 -13.065 7.110 1.00 94.38 190 TYR A CA 1
ATOM 1448 C C . TYR A 1 190 ? 11.262 -13.785 7.448 1.00 94.38 190 TYR A C 1
ATOM 1450 O O . TYR A 1 190 ? 10.592 -14.320 6.570 1.00 94.38 190 TYR A O 1
ATOM 1458 N N . THR A 1 191 ? 10.922 -13.782 8.732 1.00 94.94 191 THR A N 1
ATOM 1459 C CA . THR A 1 191 ? 9.639 -14.257 9.247 1.00 94.94 191 THR A CA 1
ATOM 1460 C C . THR A 1 191 ? 9.165 -13.288 10.329 1.00 94.94 191 THR A C 1
ATOM 1462 O O . THR A 1 191 ? 10.004 -12.729 11.047 1.00 94.94 191 THR A O 1
ATOM 1465 N N . PRO A 1 192 ? 7.849 -13.066 10.466 1.00 95.19 192 PRO A N 1
ATOM 1466 C CA . PRO A 1 192 ? 7.325 -12.185 11.490 1.00 95.19 192 PRO A CA 1
ATOM 1467 C C . PRO A 1 192 ? 7.490 -12.827 12.870 1.00 95.19 192 PRO A C 1
ATOM 1469 O O . PRO A 1 192 ? 7.512 -14.052 13.014 1.00 95.19 192 PRO A O 1
ATOM 1472 N N . HIS A 1 193 ? 7.564 -11.996 13.905 1.00 94.25 193 HIS A N 1
ATOM 1473 C CA . HIS A 1 193 ? 7.520 -12.428 15.295 1.00 94.25 193 HIS A CA 1
ATOM 1474 C C . HIS A 1 193 ? 6.237 -11.911 15.974 1.00 94.25 193 HIS A C 1
ATOM 1476 O O . HIS A 1 193 ? 6.112 -10.704 16.156 1.00 94.25 193 HIS A O 1
ATOM 1482 N N . PRO A 1 194 ? 5.331 -12.784 16.454 1.00 93.81 194 PRO A N 1
ATOM 1483 C CA . PRO A 1 194 ? 5.473 -14.238 16.525 1.00 93.81 194 PRO A CA 1
ATOM 1484 C C . PRO A 1 194 ? 5.377 -14.915 15.150 1.00 93.81 194 PRO A C 1
ATOM 1486 O O . PRO A 1 194 ? 4.701 -14.428 14.249 1.00 93.81 194 PRO A O 1
ATOM 1489 N N . SER A 1 195 ? 5.996 -16.094 15.012 1.00 90.56 195 SER A N 1
ATOM 1490 C CA . SER A 1 195 ? 6.015 -16.865 13.749 1.00 90.56 195 SER A CA 1
ATOM 1491 C C . SER A 1 195 ? 4.644 -17.371 13.292 1.00 90.56 195 SER A C 1
ATOM 1493 O O . SER A 1 195 ? 4.513 -17.879 12.185 1.00 90.56 195 SER A O 1
ATOM 1495 N N . THR A 1 196 ? 3.613 -17.248 14.134 1.00 91.94 196 THR A N 1
ATOM 1496 C CA . THR A 1 196 ? 2.211 -17.433 13.731 1.00 91.94 196 THR A CA 1
ATOM 1497 C C . THR A 1 196 ? 1.756 -16.376 12.726 1.00 91.94 196 THR A C 1
ATOM 1499 O O . THR A 1 196 ? 0.742 -16.578 12.071 1.00 91.94 196 THR A O 1
ATOM 1502 N N . GLY A 1 197 ? 2.489 -15.265 12.609 1.00 94.94 197 GLY A N 1
ATOM 1503 C CA . GLY A 1 197 ? 2.116 -14.110 11.809 1.00 94.94 197 GLY A CA 1
ATOM 1504 C C . GLY A 1 197 ? 0.980 -13.323 12.445 1.00 94.94 197 GLY A C 1
ATOM 1505 O O . GLY A 1 197 ? 0.846 -13.325 13.669 1.00 94.94 197 GLY A O 1
ATOM 1506 N N . TYR A 1 198 ? 0.187 -12.649 11.615 1.00 96.31 198 TYR A N 1
ATOM 1507 C CA . TYR A 1 198 ? -0.864 -11.713 12.027 1.00 96.31 198 TYR A CA 1
ATOM 1508 C C . TYR A 1 198 ? -2.141 -11.943 11.211 1.00 96.31 198 TYR A C 1
ATOM 1510 O O . TYR A 1 198 ? -2.052 -12.508 10.117 1.00 96.31 198 TYR A O 1
ATOM 1518 N N . PRO A 1 199 ? -3.321 -11.543 11.714 1.00 97.12 199 PRO A N 1
ATOM 1519 C CA . PRO A 1 199 ? -4.554 -11.607 10.940 1.00 97.12 199 PRO A CA 1
ATOM 1520 C C . PRO A 1 199 ? -4.508 -10.731 9.690 1.00 97.12 199 PRO A C 1
ATOM 1522 O O . PRO A 1 199 ? -3.783 -9.734 9.637 1.00 97.12 199 PRO A O 1
ATOM 1525 N N . VAL A 1 200 ? -5.326 -11.087 8.698 1.00 98.19 200 VAL A N 1
ATOM 1526 C CA . VAL A 1 200 ? -5.471 -10.300 7.465 1.00 98.19 200 VAL A CA 1
ATOM 1527 C C . VAL A 1 200 ? -6.111 -8.953 7.769 1.00 98.19 200 VAL A C 1
ATOM 1529 O O . VAL A 1 200 ? -5.712 -7.946 7.196 1.00 98.19 200 VAL A O 1
ATOM 1532 N N . LEU A 1 201 ? -7.086 -8.935 8.677 1.00 98.38 201 LEU A N 1
ATOM 1533 C CA . LEU A 1 201 ? -7.798 -7.742 9.116 1.00 98.38 201 LEU A CA 1
ATOM 1534 C C . LEU A 1 201 ? -7.474 -7.507 10.591 1.00 98.38 201 LEU A C 1
ATOM 1536 O O . LEU A 1 201 ? -7.867 -8.291 11.445 1.00 98.38 201 LEU A O 1
ATOM 1540 N N . SER A 1 202 ? -6.724 -6.454 10.896 1.00 95.88 202 SER A N 1
ATOM 1541 C CA . SER A 1 202 ? -6.361 -6.111 12.273 1.00 95.88 202 SER A CA 1
ATOM 1542 C C . SER A 1 202 ? -7.125 -4.883 12.744 1.00 95.88 202 SER A C 1
ATOM 1544 O O . SER A 1 202 ? -7.249 -3.896 12.014 1.00 95.88 202 SER A O 1
ATOM 1546 N N . HIS A 1 203 ? -7.604 -4.937 13.984 1.00 93.06 203 HIS A N 1
ATOM 1547 C CA . HIS A 1 203 ? -8.434 -3.896 14.582 1.00 93.06 203 HIS A CA 1
ATOM 1548 C C . HIS A 1 203 ? -7.757 -3.268 15.789 1.00 93.06 203 HIS A C 1
ATOM 1550 O O . HIS A 1 203 ? -6.996 -3.912 16.516 1.00 93.06 203 HIS A O 1
ATOM 1556 N N . ASP A 1 204 ? -8.081 -2.004 16.029 1.00 87.00 204 ASP A N 1
ATOM 1557 C CA . ASP A 1 204 ? -7.781 -1.363 17.297 1.00 87.00 204 ASP A CA 1
ATOM 1558 C C . ASP A 1 204 ? -8.535 -2.069 18.431 1.00 87.00 204 ASP A C 1
ATOM 1560 O O . ASP A 1 204 ? -9.739 -2.320 18.346 1.00 87.00 204 ASP A O 1
ATOM 1564 N N . LYS A 1 205 ? -7.828 -2.388 19.517 1.00 86.38 205 LYS A N 1
ATOM 1565 C CA . LYS A 1 205 ? -8.397 -3.158 20.633 1.00 86.38 205 LYS A CA 1
ATOM 1566 C C . LYS A 1 205 ? -9.414 -2.373 21.460 1.00 86.38 205 LYS A C 1
ATOM 1568 O O . LYS A 1 205 ? -10.189 -2.990 22.185 1.00 86.38 205 LYS A O 1
ATOM 1573 N N . VAL A 1 206 ? -9.372 -1.043 21.413 1.00 84.44 206 VAL A N 1
ATOM 1574 C CA . VAL A 1 206 ? -10.221 -0.163 22.221 1.00 84.44 206 VAL A CA 1
ATOM 1575 C C . VAL A 1 206 ? -11.442 0.277 21.421 1.00 84.44 206 VAL A C 1
ATOM 1577 O O . VAL A 1 206 ? -12.562 0.182 21.915 1.00 84.44 206 VAL A O 1
ATOM 1580 N N . THR A 1 207 ? -11.242 0.748 20.191 1.00 82.31 207 THR A N 1
ATOM 1581 C CA . THR A 1 207 ? -12.315 1.280 19.342 1.00 82.31 207 THR A CA 1
ATOM 1582 C C . THR A 1 207 ? -12.979 0.206 18.485 1.00 82.31 207 THR A C 1
ATOM 1584 O O . THR A 1 207 ? -14.107 0.400 18.035 1.00 82.31 207 THR A O 1
ATOM 1587 N N . GLY A 1 208 ? -12.302 -0.921 18.241 1.00 86.12 208 GLY A N 1
ATOM 1588 C CA . GLY A 1 208 ? -12.754 -1.952 17.306 1.00 86.12 208 GLY A CA 1
ATOM 1589 C C . GLY A 1 208 ? -12.687 -1.518 15.839 1.00 86.12 208 GLY A C 1
ATOM 1590 O O . GLY A 1 208 ? -13.201 -2.221 14.967 1.00 86.12 208 GLY A O 1
ATOM 1591 N N . GLU A 1 209 ? -12.088 -0.363 15.536 1.00 87.81 209 GLU A N 1
ATOM 1592 C CA . GLU A 1 209 ? -11.920 0.092 14.159 1.00 87.81 209 GLU A CA 1
ATOM 1593 C C . GLU A 1 209 ? -10.868 -0.744 13.430 1.00 87.81 209 GLU A C 1
ATOM 1595 O O . GLU A 1 209 ? -9.832 -1.086 13.994 1.00 87.81 209 GLU A O 1
ATOM 1600 N N . LEU A 1 210 ? -11.100 -1.022 12.146 1.00 90.62 210 LEU A N 1
ATOM 1601 C CA . LEU A 1 210 ? -10.095 -1.641 11.284 1.00 90.62 210 LEU A CA 1
ATOM 1602 C C . LEU A 1 210 ? -8.911 -0.673 11.102 1.00 90.62 210 LEU A C 1
ATOM 1604 O O . LEU A 1 210 ? -9.092 0.464 10.645 1.00 90.62 210 LEU A O 1
ATOM 1608 N N . THR A 1 211 ? -7.712 -1.120 11.471 1.00 89.94 211 THR A N 1
ATOM 1609 C CA . THR A 1 211 ? -6.475 -0.323 11.451 1.00 89.94 211 THR A CA 1
ATOM 1610 C C . THR A 1 211 ? -5.477 -0.803 10.414 1.00 89.94 211 THR A C 1
ATOM 1612 O O . THR A 1 211 ? -4.731 0.020 9.893 1.00 89.94 211 THR A O 1
ATOM 1615 N N . GLN A 1 212 ? -5.475 -2.095 10.081 1.00 93.94 212 GLN A N 1
ATOM 1616 C CA . GLN A 1 212 ? -4.550 -2.646 9.097 1.00 93.94 212 GLN A CA 1
ATOM 1617 C C . GLN A 1 212 ? -5.189 -3.781 8.290 1.00 93.94 212 GLN A C 1
ATOM 1619 O O . GLN A 1 212 ? -5.871 -4.650 8.834 1.00 93.94 212 GLN A O 1
ATOM 1624 N N . VAL A 1 213 ? -4.910 -3.785 6.989 1.00 97.44 213 VAL A N 1
ATOM 1625 C CA . VAL A 1 213 ? -5.027 -4.938 6.102 1.00 97.44 213 VAL A CA 1
ATOM 1626 C C . VAL A 1 213 ? -3.622 -5.465 5.835 1.00 97.44 213 VAL A C 1
ATOM 1628 O O . VAL A 1 213 ? -2.753 -4.712 5.407 1.00 97.44 213 VAL A O 1
ATOM 1631 N N . ARG A 1 214 ? -3.392 -6.753 6.091 1.00 97.38 214 ARG A N 1
ATOM 1632 C CA . ARG A 1 214 ? -2.130 -7.448 5.818 1.00 97.38 214 ARG A CA 1
ATOM 1633 C C . ARG A 1 214 ? -2.409 -8.624 4.892 1.00 97.38 214 ARG A C 1
ATOM 1635 O O . ARG A 1 214 ? -2.823 -9.694 5.334 1.00 97.38 214 ARG A O 1
ATOM 1642 N N . TRP A 1 215 ? -2.201 -8.428 3.596 1.00 97.62 215 TRP A N 1
ATOM 1643 C CA . TRP A 1 215 ? -2.531 -9.432 2.591 1.00 97.62 215 TRP A CA 1
ATOM 1644 C C . TRP A 1 215 ? -1.504 -9.459 1.468 1.00 97.62 215 TRP A C 1
ATOM 1646 O O . TRP A 1 215 ? -1.465 -8.560 0.639 1.00 97.62 215 TRP A O 1
ATOM 1656 N N . ASN A 1 216 ? -0.716 -10.526 1.402 1.00 96.81 216 ASN A N 1
ATOM 1657 C CA . ASN A 1 216 ? 0.088 -10.855 0.234 1.00 96.81 216 ASN A CA 1
ATOM 1658 C C . ASN A 1 216 ? 0.115 -12.377 0.088 1.00 96.81 216 ASN A C 1
ATOM 1660 O O . ASN A 1 216 ? 0.590 -13.087 0.975 1.00 96.81 216 ASN A O 1
ATOM 1664 N N . ASN A 1 217 ? -0.458 -12.887 -1.002 1.00 92.94 217 ASN A N 1
ATOM 1665 C CA . ASN A 1 217 ? -0.530 -14.329 -1.212 1.00 92.94 217 ASN A CA 1
ATOM 1666 C C . ASN A 1 217 ? 0.842 -14.938 -1.541 1.00 92.94 217 ASN A C 1
ATOM 1668 O O . ASN A 1 217 ? 1.037 -16.113 -1.245 1.00 92.94 217 ASN A O 1
ATOM 1672 N N . ASP A 1 218 ? 1.765 -14.153 -2.098 1.00 91.69 218 ASP A N 1
ATOM 1673 C CA . ASP A 1 218 ? 3.104 -14.614 -2.473 1.00 91.69 218 ASP A CA 1
ATOM 1674 C C . ASP A 1 218 ? 4.048 -14.666 -1.258 1.00 91.69 218 ASP A C 1
ATOM 1676 O O . ASP A 1 218 ? 4.892 -15.554 -1.168 1.00 91.69 218 ASP A O 1
ATOM 1680 N N . ASP A 1 219 ? 3.837 -13.796 -0.265 1.00 94.00 219 ASP A N 1
ATOM 1681 C CA . ASP A 1 219 ? 4.544 -13.853 1.026 1.00 94.00 219 ASP A CA 1
ATOM 1682 C C . ASP A 1 219 ? 4.004 -14.959 1.952 1.00 94.00 219 ASP A C 1
ATOM 1684 O O . ASP A 1 219 ? 4.691 -15.418 2.878 1.00 94.00 219 ASP A O 1
ATOM 1688 N N . ARG A 1 220 ? 2.731 -15.343 1.771 1.00 94.81 220 ARG A N 1
ATOM 1689 C CA . ARG A 1 220 ? 2.011 -16.237 2.683 1.00 94.81 220 ARG A CA 1
ATOM 1690 C C . ARG A 1 220 ? 2.704 -17.593 2.756 1.00 94.81 220 ARG A C 1
ATOM 1692 O O . ARG A 1 220 ? 2.864 -18.304 1.769 1.00 94.81 220 ARG A O 1
ATOM 1699 N N . SER A 1 221 ? 3.060 -17.984 3.972 1.00 94.88 221 SER A N 1
ATOM 1700 C CA . SER A 1 221 ? 3.665 -19.279 4.244 1.00 94.88 221 SER A CA 1
ATOM 1701 C C . SER A 1 221 ? 2.604 -20.371 4.423 1.00 94.88 221 SER A C 1
ATOM 1703 O O . SER A 1 221 ? 1.392 -20.153 4.320 1.00 94.88 221 SER A O 1
ATOM 1705 N N . VAL A 1 222 ? 3.067 -21.586 4.699 1.00 92.31 222 VAL A N 1
ATOM 1706 C CA . VAL A 1 222 ? 2.203 -22.746 4.915 1.00 92.31 222 VAL A CA 1
ATOM 1707 C C . VAL A 1 222 ? 1.353 -22.536 6.172 1.00 92.31 222 VAL A C 1
ATOM 1709 O O . VAL A 1 222 ? 1.881 -22.327 7.264 1.00 92.31 222 VAL A O 1
ATOM 1712 N N . MET A 1 223 ? 0.029 -22.650 6.032 1.00 93.06 223 MET A N 1
ATOM 1713 C CA . MET A 1 223 ? -0.915 -22.636 7.156 1.00 93.06 223 MET A CA 1
ATOM 1714 C C . MET A 1 223 ? -0.755 -23.925 7.981 1.00 93.06 223 MET A C 1
ATOM 1716 O O . MET A 1 223 ? -1.390 -24.932 7.688 1.00 93.06 223 MET A O 1
ATOM 1720 N N . ASN A 1 224 ? 0.116 -23.914 8.992 1.00 85.81 224 ASN A N 1
ATOM 1721 C CA . ASN A 1 224 ? 0.494 -25.104 9.772 1.00 85.81 224 ASN A CA 1
ATOM 1722 C C . ASN A 1 224 ? 0.052 -25.072 11.249 1.00 85.81 224 ASN A C 1
ATOM 1724 O O . ASN A 1 224 ? 0.420 -25.956 12.020 1.00 85.81 224 ASN A O 1
ATOM 1728 N N . ARG A 1 225 ? -0.710 -24.048 11.654 1.00 85.00 225 ARG A N 1
ATOM 1729 C CA . ARG A 1 225 ? -1.169 -23.825 13.042 1.00 85.00 225 ARG A CA 1
ATOM 1730 C C . ARG A 1 225 ? -2.668 -23.525 13.144 1.00 85.00 225 ARG A C 1
ATOM 1732 O O . ARG A 1 225 ? -3.113 -22.952 14.132 1.00 85.00 225 ARG A O 1
ATOM 1739 N N . LEU A 1 226 ? -3.433 -23.884 12.117 1.00 90.56 226 LEU A N 1
ATOM 1740 C CA . LEU A 1 226 ? -4.886 -23.754 12.103 1.00 90.56 226 LEU A CA 1
ATOM 1741 C C . LEU A 1 226 ? -5.527 -25.079 12.536 1.00 90.56 226 LEU A C 1
ATOM 1743 O O . LEU A 1 226 ? -5.011 -26.144 12.195 1.00 90.56 226 LEU A O 1
ATOM 1747 N N . ASP A 1 227 ? -6.639 -25.018 13.272 1.00 92.19 227 ASP A N 1
ATOM 1748 C CA . ASP A 1 227 ? -7.433 -26.212 13.582 1.00 92.19 227 ASP A CA 1
ATOM 1749 C C . ASP A 1 227 ? -7.876 -26.889 12.270 1.00 92.19 227 ASP A C 1
ATOM 1751 O O . ASP A 1 227 ? -8.421 -26.198 11.401 1.00 92.19 227 ASP A O 1
ATOM 1755 N N . PRO A 1 228 ? -7.675 -28.212 12.106 1.00 93.19 228 PRO A N 1
ATOM 1756 C CA . PRO A 1 228 ? -8.075 -28.936 10.902 1.00 93.19 228 PRO A CA 1
ATOM 1757 C C . PRO A 1 228 ? -9.526 -28.698 10.461 1.00 93.19 228 PRO A C 1
ATOM 1759 O O . PRO A 1 228 ? -9.789 -28.652 9.263 1.00 93.19 228 PRO A O 1
ATOM 1762 N N . HIS A 1 229 ? -10.461 -28.490 11.393 1.00 94.31 229 HIS A N 1
ATOM 1763 C CA . HIS A 1 229 ? -11.882 -28.275 11.084 1.00 94.31 229 HIS A CA 1
ATOM 1764 C C . HIS A 1 229 ? -12.186 -26.869 10.542 1.00 94.31 229 HIS A C 1
ATOM 1766 O O . HIS A 1 229 ? -13.271 -26.632 10.007 1.00 94.31 229 HIS A O 1
ATOM 1772 N N . VAL A 1 230 ? -11.244 -25.931 10.680 1.00 94.25 230 VAL A N 1
ATOM 1773 C CA . VAL A 1 230 ? -11.377 -24.534 10.232 1.00 94.25 230 VAL A CA 1
ATOM 1774 C C . VAL A 1 230 ? -10.665 -24.307 8.894 1.00 94.25 230 VAL A C 1
ATOM 1776 O O . VAL A 1 230 ? -10.909 -23.299 8.237 1.00 94.25 230 VAL A O 1
ATOM 1779 N N . VAL A 1 231 ? -9.819 -25.241 8.443 1.00 94.81 231 VAL A N 1
ATOM 1780 C CA . VAL A 1 231 ? -9.011 -25.090 7.219 1.00 94.81 231 VAL A CA 1
ATOM 1781 C C . VAL A 1 231 ? -9.870 -24.788 5.992 1.00 94.81 231 VAL A C 1
ATOM 1783 O O . VAL A 1 231 ? -9.605 -23.804 5.302 1.00 94.81 231 VAL A O 1
ATOM 1786 N N . ASP A 1 232 ? -10.914 -25.574 5.734 1.00 96.44 232 ASP A N 1
ATOM 1787 C CA . ASP A 1 232 ? -11.765 -25.367 4.555 1.00 96.44 232 ASP A CA 1
ATOM 1788 C C . ASP A 1 232 ? -12.487 -24.015 4.609 1.00 96.44 232 ASP A C 1
ATOM 1790 O O . ASP A 1 232 ? -12.457 -23.258 3.637 1.00 96.44 232 ASP A O 1
ATOM 1794 N N . GLN A 1 233 ? -13.028 -23.662 5.781 1.00 97.12 233 GLN A N 1
ATOM 1795 C CA . GLN A 1 233 ? -13.701 -22.382 6.022 1.00 97.12 233 GLN A CA 1
ATOM 1796 C C . GLN A 1 233 ? -12.746 -21.198 5.826 1.00 97.12 233 GLN A C 1
ATOM 1798 O O . GLN A 1 233 ? -13.118 -20.182 5.243 1.00 97.12 233 GLN A O 1
ATOM 1803 N N . TRP A 1 234 ? -11.490 -21.336 6.256 1.00 96.62 234 TRP A N 1
ATOM 1804 C CA . TRP A 1 234 ? -10.450 -20.336 6.034 1.00 96.62 234 TRP A CA 1
ATOM 1805 C C . TRP A 1 234 ? -10.151 -20.141 4.544 1.00 96.62 234 TRP A C 1
ATOM 1807 O O . TRP A 1 234 ? -10.067 -19.010 4.061 1.00 96.62 234 TRP A O 1
ATOM 1817 N N . TYR A 1 235 ? -10.031 -21.236 3.789 1.00 97.31 235 TYR A N 1
ATOM 1818 C CA . TYR A 1 235 ? -9.813 -21.158 2.347 1.00 97.31 235 TYR A CA 1
ATOM 1819 C C . TYR A 1 235 ? -11.027 -20.584 1.599 1.00 97.31 235 TYR A C 1
ATOM 1821 O O . TYR A 1 235 ? -10.850 -19.856 0.620 1.00 97.31 235 TYR A O 1
ATOM 1829 N N . ASP A 1 236 ? -12.252 -20.849 2.058 1.00 98.31 236 ASP A N 1
ATOM 1830 C CA . ASP A 1 236 ? -13.456 -20.176 1.562 1.00 98.31 236 ASP A CA 1
ATOM 1831 C C . ASP A 1 236 ? -13.467 -18.680 1.893 1.00 98.31 236 ASP A C 1
ATOM 1833 O O . ASP A 1 236 ? -13.792 -17.862 1.026 1.00 98.31 236 ASP A O 1
ATOM 1837 N N . ALA A 1 237 ? -13.031 -18.301 3.096 1.00 98.38 237 ALA A N 1
ATOM 1838 C CA . ALA A 1 237 ? -12.944 -16.907 3.512 1.00 98.38 237 ALA A CA 1
ATOM 1839 C C . ALA A 1 237 ? -11.974 -16.107 2.629 1.00 98.38 237 ALA A C 1
ATOM 1841 O O . ALA A 1 237 ? -12.337 -15.040 2.130 1.00 98.38 237 ALA A O 1
ATOM 1842 N N . ILE A 1 238 ? -10.778 -16.637 2.338 1.00 97.69 238 ILE A N 1
ATOM 1843 C CA . ILE A 1 238 ? -9.837 -15.950 1.438 1.00 97.69 238 ILE A CA 1
ATOM 1844 C C . ILE A 1 238 ? -10.314 -15.941 -0.024 1.00 97.69 238 ILE A C 1
ATOM 1846 O O . ILE A 1 238 ? -9.971 -15.026 -0.773 1.00 97.69 238 ILE A O 1
ATOM 1850 N N . ARG A 1 239 ? -11.139 -16.913 -0.453 1.00 98.31 239 ARG A N 1
ATOM 1851 C CA . ARG A 1 239 ? -11.805 -16.870 -1.770 1.00 98.31 239 ARG A CA 1
ATOM 1852 C C . ARG A 1 239 ? -12.821 -15.731 -1.833 1.00 98.31 239 ARG A C 1
ATOM 1854 O O . ARG A 1 239 ? -12.860 -15.021 -2.837 1.00 98.31 239 ARG A O 1
ATOM 1861 N N . ALA A 1 240 ? -13.631 -15.554 -0.790 1.00 98.50 240 ALA A N 1
ATOM 1862 C CA . ALA A 1 240 ? -14.573 -14.440 -0.686 1.00 98.50 240 ALA A CA 1
ATOM 1863 C C . ALA A 1 240 ? -13.837 -13.091 -0.653 1.00 98.50 240 ALA A C 1
ATOM 1865 O O . ALA A 1 240 ? -14.173 -12.190 -1.419 1.00 98.50 240 ALA A O 1
ATOM 1866 N N . TRP A 1 241 ? -12.763 -12.993 0.132 1.00 98.56 241 TRP A N 1
ATOM 1867 C CA . TRP A 1 241 ? -11.879 -11.827 0.160 1.00 98.56 241 TRP A CA 1
ATOM 1868 C C . TRP A 1 241 ? -11.313 -11.482 -1.215 1.00 98.56 241 TRP A C 1
ATOM 1870 O O . TRP A 1 241 ? -11.435 -10.348 -1.677 1.00 98.56 241 TRP A O 1
ATOM 1880 N N . ASN A 1 242 ? -10.762 -12.475 -1.915 1.00 98.00 242 ASN A N 1
ATOM 1881 C CA . ASN A 1 242 ? -10.220 -12.269 -3.249 1.00 98.00 242 ASN A CA 1
ATOM 1882 C C . ASN A 1 242 ? -11.297 -11.797 -4.239 1.00 98.00 242 ASN A C 1
ATOM 1884 O O . ASN A 1 242 ? -11.014 -10.944 -5.075 1.00 98.00 242 ASN A O 1
ATOM 1888 N N . LYS A 1 243 ? -12.543 -12.284 -4.135 1.00 98.12 243 LYS A N 1
ATOM 1889 C CA . LYS A 1 243 ? -13.666 -11.771 -4.944 1.00 98.12 243 LYS A CA 1
ATOM 1890 C C . LYS A 1 243 ? -13.956 -10.297 -4.649 1.00 98.12 243 LYS A C 1
ATOM 1892 O O . LYS A 1 243 ? -14.172 -9.538 -5.587 1.00 98.12 243 LYS A O 1
ATOM 1897 N N . CYS A 1 244 ? -13.914 -9.871 -3.384 1.00 98.12 244 CYS A N 1
ATOM 1898 C CA . CYS A 1 244 ? -14.066 -8.458 -3.022 1.00 98.12 244 CYS A CA 1
ATOM 1899 C C . CYS A 1 244 ? -12.942 -7.593 -3.615 1.00 98.12 244 CYS A C 1
ATOM 1901 O O . CYS A 1 244 ? -13.226 -6.536 -4.172 1.00 98.12 244 CYS A O 1
ATOM 1903 N N . LEU A 1 245 ? -11.687 -8.052 -3.547 1.00 97.81 245 LEU A N 1
ATOM 1904 C CA . LEU A 1 245 ? -10.524 -7.337 -4.094 1.00 97.81 245 LEU A CA 1
ATOM 1905 C C . LEU A 1 245 ? -10.495 -7.286 -5.629 1.00 97.81 245 LEU A C 1
ATOM 1907 O O . LEU A 1 245 ? -9.975 -6.336 -6.210 1.00 97.81 245 LEU A O 1
ATOM 1911 N N . THR A 1 246 ? -11.019 -8.320 -6.288 1.00 97.25 246 THR A N 1
ATOM 1912 C CA . THR A 1 246 ? -11.015 -8.447 -7.756 1.00 97.25 246 THR A CA 1
ATOM 1913 C C . THR A 1 246 ? -12.303 -7.976 -8.422 1.00 97.25 246 THR A C 1
ATOM 1915 O O . THR A 1 246 ? -12.399 -7.994 -9.648 1.00 97.25 246 THR A O 1
ATOM 1918 N N . SER A 1 247 ? -13.281 -7.518 -7.637 1.00 97.12 247 SER A N 1
ATOM 1919 C CA . SER A 1 247 ? -14.489 -6.891 -8.165 1.00 97.12 247 SER A CA 1
ATOM 1920 C C . SER A 1 247 ? -14.126 -5.639 -8.975 1.00 97.12 247 SER A C 1
ATOM 1922 O O . SER A 1 247 ? -13.373 -4.803 -8.466 1.00 97.12 247 SER A O 1
ATOM 1924 N N . PRO A 1 248 ? -14.687 -5.445 -10.185 1.00 96.06 248 PRO A N 1
ATOM 1925 C CA . PRO A 1 248 ? -14.478 -4.228 -10.969 1.00 96.06 248 PRO A CA 1
ATOM 1926 C C . PRO A 1 248 ? -14.815 -2.948 -10.199 1.00 96.06 248 PRO A C 1
ATOM 1928 O O . PRO A 1 248 ? -14.148 -1.940 -10.383 1.00 96.06 248 PRO A O 1
ATOM 1931 N N . ASP A 1 249 ? -15.793 -3.001 -9.289 1.00 94.88 249 ASP A N 1
ATOM 1932 C CA . ASP A 1 249 ? -16.180 -1.858 -8.454 1.00 94.88 249 ASP A CA 1
ATOM 1933 C C . ASP A 1 249 ? -15.152 -1.523 -7.364 1.00 94.88 249 ASP A C 1
ATOM 1935 O O . ASP A 1 249 ? -15.179 -0.418 -6.826 1.00 94.88 249 ASP A O 1
ATOM 1939 N N . SER A 1 250 ? -14.239 -2.439 -7.033 1.00 95.56 250 SER A N 1
ATOM 1940 C CA . SER A 1 250 ? -13.187 -2.234 -6.028 1.00 95.56 250 SER A CA 1
ATOM 1941 C C . SER A 1 250 ? -11.862 -1.772 -6.637 1.00 95.56 250 SER A C 1
ATOM 1943 O O . SER A 1 250 ? -11.036 -1.199 -5.928 1.00 95.56 250 SER A O 1
ATOM 1945 N N . GLN A 1 251 ? -11.632 -2.040 -7.925 1.00 96.00 251 GLN A N 1
ATOM 1946 C CA . GLN A 1 251 ? -10.334 -1.840 -8.565 1.00 96.00 251 GLN A CA 1
ATOM 1947 C C . GLN A 1 251 ? -10.213 -0.464 -9.213 1.00 96.00 251 GLN A C 1
ATOM 1949 O O . GLN A 1 251 ? -10.933 -0.140 -10.154 1.00 96.00 251 GLN A O 1
ATOM 1954 N N . PHE A 1 252 ? -9.234 0.318 -8.764 1.00 93.00 252 PHE A N 1
ATOM 1955 C CA . PHE A 1 252 ? -8.797 1.522 -9.456 1.00 93.00 252 PHE A CA 1
ATOM 1956 C C . PHE A 1 252 ? -7.519 1.219 -10.247 1.00 93.00 252 PHE A C 1
ATOM 1958 O O . PHE A 1 252 ? -6.472 0.920 -9.669 1.00 93.00 252 PHE A O 1
ATOM 1965 N N . TRP A 1 253 ? -7.609 1.285 -11.574 1.00 90.62 253 TRP A N 1
ATOM 1966 C CA . TRP A 1 253 ? -6.487 1.058 -12.481 1.00 90.62 253 TRP A CA 1
ATOM 1967 C C . TRP A 1 253 ? -5.951 2.385 -13.014 1.00 90.62 253 TRP A C 1
ATOM 1969 O O . TRP A 1 253 ? -6.704 3.206 -13.527 1.00 90.62 253 TRP A O 1
ATOM 1979 N N . LEU A 1 254 ? -4.636 2.578 -12.925 1.00 86.50 254 LEU A N 1
ATOM 1980 C CA . LEU A 1 254 ? -3.949 3.780 -13.386 1.00 86.50 254 LEU A CA 1
ATOM 1981 C C . LEU A 1 254 ? -2.730 3.402 -14.227 1.00 86.50 254 LEU A C 1
ATOM 1983 O O . LEU A 1 254 ? -1.782 2.787 -13.737 1.00 86.50 254 LEU A O 1
ATOM 1987 N N . GLN A 1 255 ? -2.706 3.825 -15.489 1.00 85.19 255 GLN A N 1
ATOM 1988 C CA . GLN A 1 255 ? -1.501 3.719 -16.306 1.00 85.19 255 GLN A CA 1
ATOM 1989 C C . GLN A 1 255 ? -0.559 4.885 -15.987 1.00 85.19 255 GLN A C 1
ATOM 1991 O O . GLN A 1 255 ? -0.813 6.025 -16.376 1.00 85.19 255 GLN A O 1
ATOM 1996 N N . LEU A 1 256 ? 0.552 4.593 -15.311 1.00 77.19 256 LEU A N 1
ATOM 1997 C CA . LEU A 1 256 ? 1.633 5.561 -15.141 1.00 77.19 256 LEU A CA 1
ATOM 1998 C C . LEU A 1 256 ? 2.324 5.791 -16.492 1.00 77.19 256 LEU A C 1
ATOM 2000 O O . LEU A 1 256 ? 2.582 4.838 -17.229 1.00 77.19 256 LEU A O 1
ATOM 2004 N N . GLN A 1 257 ? 2.623 7.051 -16.805 1.00 68.69 257 GLN A N 1
ATOM 2005 C CA . GLN A 1 257 ? 3.339 7.434 -18.020 1.00 68.69 257 GLN A CA 1
ATOM 2006 C C . GLN A 1 257 ? 4.765 7.881 -17.666 1.00 68.69 257 GLN A C 1
ATOM 2008 O O . GLN A 1 257 ? 4.924 8.789 -16.842 1.00 68.69 257 GLN A O 1
ATOM 2013 N N . PRO A 1 258 ? 5.801 7.280 -18.276 1.00 63.62 258 PRO A N 1
ATOM 2014 C CA . PRO A 1 258 ? 7.146 7.832 -18.273 1.00 63.62 258 PRO A CA 1
ATOM 2015 C C . PRO A 1 258 ? 7.195 8.981 -19.280 1.00 63.62 258 PRO A C 1
ATOM 2017 O O . PRO A 1 258 ? 6.803 8.833 -20.436 1.00 63.62 258 PRO A O 1
ATOM 2020 N N . GLY A 1 259 ? 7.593 10.165 -18.846 1.00 48.47 259 GLY A N 1
ATOM 2021 C CA . GLY A 1 259 ? 7.305 11.373 -19.601 1.00 48.47 259 GLY A CA 1
ATOM 2022 C C . GLY A 1 259 ? 8.180 11.575 -20.827 1.00 48.47 259 GLY A C 1
ATOM 2023 O O . GLY A 1 259 ? 9.381 11.315 -20.857 1.00 48.47 259 GLY A O 1
ATOM 2024 N N . THR A 1 260 ? 7.529 12.136 -21.840 1.00 32.44 260 THR A N 1
ATOM 2025 C CA . THR A 1 260 ? 8.141 12.767 -23.002 1.00 32.44 260 THR A CA 1
ATOM 2026 C C . THR A 1 260 ? 7.521 14.156 -23.134 1.00 32.44 260 THR A C 1
ATOM 2028 O O . THR A 1 260 ? 6.321 14.290 -23.359 1.00 32.44 260 THR A O 1
ATOM 2031 N N . VAL A 1 261 ? 8.340 15.198 -22.970 1.00 33.12 261 VAL A N 1
ATOM 2032 C CA . VAL A 1 261 ? 7.996 16.582 -23.323 1.00 33.12 261 VAL A CA 1
ATOM 2033 C C . VAL A 1 261 ? 8.288 16.756 -24.806 1.00 33.12 261 VAL A C 1
ATOM 2035 O O . VAL A 1 261 ? 9.452 16.846 -25.187 1.00 33.12 261 VAL A O 1
ATOM 2038 N N . VAL A 1 262 ? 7.252 16.844 -25.639 1.00 26.80 262 VAL A N 1
ATOM 2039 C CA . VAL A 1 262 ? 7.364 17.436 -26.978 1.00 26.80 262 VAL A CA 1
ATOM 2040 C C . VAL A 1 262 ? 6.090 18.226 -27.287 1.00 26.80 262 VAL A C 1
ATOM 2042 O O . VAL A 1 262 ? 5.023 17.645 -27.445 1.00 26.80 262 VAL A O 1
ATOM 2045 N N . GLY A 1 263 ? 6.233 19.550 -27.429 1.00 23.83 263 GLY A N 1
ATOM 2046 C CA . GLY A 1 263 ? 5.302 20.404 -28.177 1.00 23.83 263 GLY A CA 1
ATOM 2047 C C . GLY A 1 263 ? 4.355 21.282 -27.351 1.00 23.83 263 GLY A C 1
ATOM 2048 O O . GLY A 1 263 ? 3.313 20.830 -26.902 1.00 23.83 263 GLY A O 1
ATOM 2049 N N . THR A 1 264 ? 4.715 22.564 -27.223 1.00 26.08 264 THR A N 1
ATOM 2050 C CA . THR A 1 264 ? 3.825 23.749 -27.190 1.00 26.08 264 THR A CA 1
ATOM 2051 C C . THR A 1 264 ? 2.344 23.509 -26.842 1.00 26.08 264 THR A C 1
ATOM 2053 O O . THR A 1 264 ? 1.555 23.146 -27.714 1.00 26.08 264 THR A O 1
ATOM 2056 N N . TYR A 1 265 ? 1.921 23.809 -25.611 1.00 27.34 265 TYR A N 1
ATOM 2057 C CA . TYR A 1 265 ? 0.496 23.779 -25.262 1.00 27.34 265 TYR A CA 1
ATOM 2058 C C . TYR A 1 265 ? -0.198 25.070 -25.709 1.00 27.34 265 TYR A C 1
ATOM 2060 O O . TYR A 1 265 ? 0.097 26.159 -25.214 1.00 27.34 265 TYR A O 1
ATOM 2068 N N . SER A 1 266 ? -1.159 24.915 -26.617 1.00 25.05 266 SER A N 1
ATOM 2069 C CA . SER A 1 266 ? -2.333 25.778 -26.707 1.00 25.05 266 SER A CA 1
ATOM 2070 C C . SER A 1 266 ? -3.434 25.161 -25.842 1.00 25.05 266 SER A C 1
ATOM 2072 O O . SER A 1 266 ? -3.636 23.947 -25.856 1.00 25.05 266 SER A O 1
ATOM 2074 N N . LEU A 1 267 ? -4.108 25.999 -25.059 1.00 35.66 267 LEU A N 1
ATOM 2075 C CA . LEU A 1 267 ? -5.155 25.634 -24.108 1.00 35.66 267 LEU A CA 1
ATOM 2076 C C . LEU A 1 267 ? -6.379 25.033 -24.815 1.00 35.66 267 LEU A C 1
ATOM 2078 O O . LEU A 1 267 ? -7.057 25.724 -25.572 1.00 35.66 267 LEU A O 1
ATOM 2082 N N . SER A 1 268 ? -6.745 23.796 -24.472 1.00 31.42 268 SER A N 1
ATOM 2083 C CA . SER A 1 268 ? -8.157 23.409 -24.422 1.00 31.42 268 SER A CA 1
ATOM 2084 C C . SER A 1 268 ? -8.395 22.233 -23.470 1.00 31.42 268 SER A C 1
ATOM 2086 O O . SER A 1 268 ? -7.950 21.112 -23.679 1.00 31.42 268 SER A O 1
ATOM 2088 N N . THR A 1 269 ? -9.067 22.585 -22.381 1.00 36.72 269 THR A N 1
ATOM 2089 C CA . THR A 1 269 ? -9.945 21.838 -21.473 1.00 36.72 269 THR A CA 1
ATOM 2090 C C . THR A 1 269 ? -10.240 20.348 -21.749 1.00 36.72 269 THR A C 1
ATOM 2092 O O . THR A 1 269 ? -10.716 19.992 -22.819 1.00 36.72 269 THR A O 1
ATOM 2095 N N . HIS A 1 270 ? -10.149 19.549 -20.671 1.00 34.53 270 HIS A N 1
ATOM 2096 C CA . HIS A 1 270 ? -10.727 18.203 -20.463 1.00 34.53 270 HIS A CA 1
ATOM 2097 C C . HIS A 1 270 ? -9.986 16.972 -21.029 1.00 34.53 270 HIS A C 1
ATOM 2099 O O . HIS A 1 270 ? -10.621 16.134 -21.653 1.00 34.53 270 HIS A O 1
ATOM 2105 N N . LEU A 1 271 ? -8.685 16.797 -20.740 1.00 34.00 271 LEU A N 1
ATOM 2106 C CA . LEU A 1 271 ? -8.042 15.464 -20.625 1.00 34.00 271 LEU A CA 1
ATOM 2107 C C . LEU A 1 271 ? -6.595 15.572 -20.079 1.00 34.00 271 LEU A C 1
ATOM 2109 O O . LEU A 1 271 ? -5.635 15.282 -20.782 1.00 34.00 271 LEU A O 1
ATOM 2113 N N . CYS A 1 272 ? -6.385 16.051 -18.846 1.00 34.66 272 CYS A N 1
ATOM 2114 C CA . CYS A 1 272 ? -5.026 16.359 -18.351 1.00 34.66 272 CYS A CA 1
ATOM 2115 C C . CYS A 1 272 ? -4.602 15.562 -17.103 1.00 34.66 272 CYS A C 1
ATOM 2117 O O . CYS A 1 272 ? -3.972 16.107 -16.205 1.00 34.66 272 CYS A O 1
ATOM 2119 N N . LEU A 1 273 ? -4.936 14.269 -17.033 1.00 41.53 273 LEU A N 1
ATOM 2120 C CA . LEU A 1 273 ? -4.313 13.343 -16.067 1.00 41.53 273 LEU A CA 1
ATOM 2121 C C . LEU A 1 273 ? -3.180 12.507 -16.698 1.00 41.53 273 LEU A C 1
ATOM 2123 O O . LEU A 1 273 ? -2.451 11.827 -15.988 1.00 41.53 273 LEU A O 1
ATOM 2127 N N . SER A 1 274 ? -2.994 12.589 -18.024 1.00 40.69 274 SER A N 1
ATOM 2128 C CA . SER A 1 274 ? -2.053 11.753 -18.793 1.00 40.69 274 SER A CA 1
ATOM 2129 C C . SER A 1 274 ? -0.748 12.460 -19.202 1.00 40.69 274 SER A C 1
ATOM 2131 O O . SER A 1 274 ? 0.054 11.870 -19.922 1.00 40.69 274 SER A O 1
ATOM 2133 N N . LEU A 1 275 ? -0.528 13.718 -18.798 1.00 42.09 275 LEU A N 1
ATOM 2134 C CA . LEU A 1 275 ? 0.592 14.543 -19.288 1.00 42.09 275 LEU A CA 1
ATOM 2135 C C . LEU A 1 275 ? 1.718 14.761 -18.265 1.00 42.09 275 LEU A C 1
ATOM 2137 O O . LEU A 1 275 ? 2.709 15.419 -18.578 1.00 42.09 275 LEU A O 1
ATOM 2141 N N . TYR A 1 276 ? 1.602 14.196 -17.061 1.00 48.53 276 TYR A N 1
ATOM 2142 C CA . TYR A 1 276 ? 2.559 14.422 -15.980 1.00 48.53 276 TYR A CA 1
ATOM 2143 C C . TYR A 1 276 ? 3.132 13.108 -15.444 1.00 48.53 276 TYR A C 1
ATOM 2145 O O . TYR A 1 276 ? 2.394 12.170 -15.137 1.00 48.53 276 TYR A O 1
ATOM 2153 N N . HIS A 1 277 ? 4.455 13.074 -15.261 1.00 64.75 277 HIS A N 1
ATOM 2154 C CA . HIS A 1 277 ? 5.127 12.056 -14.454 1.00 64.75 277 HIS A CA 1
ATOM 2155 C C . HIS A 1 277 ? 4.466 11.986 -13.084 1.00 64.75 277 HIS A C 1
ATOM 2157 O O . HIS A 1 277 ? 4.301 13.015 -12.426 1.00 64.75 277 HIS A O 1
ATOM 2163 N N . THR A 1 278 ? 4.050 10.793 -12.681 1.00 67.94 278 THR A N 1
ATOM 2164 C CA . THR A 1 278 ? 3.235 10.618 -11.483 1.00 67.94 278 THR A CA 1
ATOM 2165 C C . THR A 1 278 ? 3.910 9.641 -10.539 1.00 67.94 278 THR A C 1
ATOM 2167 O O . THR A 1 278 ? 4.200 8.503 -10.906 1.00 67.94 278 THR A O 1
ATOM 2170 N N . LEU A 1 279 ? 4.137 10.102 -9.315 1.00 71.12 279 LEU A N 1
ATOM 2171 C CA . LEU A 1 279 ? 4.581 9.298 -8.187 1.00 71.12 279 LEU A CA 1
ATOM 2172 C C . LEU A 1 279 ? 3.369 8.961 -7.321 1.00 71.12 279 LEU A C 1
ATOM 2174 O O . LEU A 1 279 ? 2.530 9.821 -7.063 1.00 71.12 279 LEU A O 1
ATOM 2178 N N . SER A 1 280 ? 3.265 7.712 -6.883 1.00 72.19 280 SER A N 1
ATOM 2179 C CA . SER A 1 280 ? 2.194 7.262 -5.988 1.00 72.19 280 SER A CA 1
ATOM 2180 C C . SER A 1 280 ? 2.761 7.023 -4.597 1.00 72.19 280 SER A C 1
ATOM 2182 O O . SER A 1 280 ? 3.716 6.263 -4.464 1.00 72.19 280 SER A O 1
ATOM 2184 N N . VAL A 1 281 ? 2.173 7.653 -3.578 1.00 85.38 281 VAL A N 1
ATOM 2185 C CA . VAL A 1 281 ? 2.444 7.363 -2.160 1.00 85.38 281 VAL A CA 1
ATOM 2186 C C . VAL A 1 281 ? 1.235 6.635 -1.596 1.00 85.38 281 VAL A C 1
ATOM 2188 O O . VAL A 1 281 ? 0.118 7.142 -1.698 1.00 85.38 281 VAL A O 1
ATOM 2191 N N . ILE A 1 282 ? 1.455 5.459 -1.019 1.00 91.44 282 ILE A N 1
ATOM 2192 C CA . ILE A 1 282 ? 0.403 4.519 -0.624 1.00 91.44 282 ILE A CA 1
ATOM 2193 C C . ILE A 1 282 ? 0.567 4.183 0.858 1.00 91.44 282 ILE A C 1
ATOM 2195 O O . ILE A 1 282 ? 1.662 3.832 1.283 1.00 91.44 282 ILE A O 1
ATOM 2199 N N . ASP A 1 283 ? -0.516 4.268 1.630 1.00 93.56 283 ASP A N 1
ATOM 2200 C CA . ASP A 1 283 ? -0.641 3.698 2.976 1.00 93.56 283 ASP A CA 1
ATOM 2201 C C . ASP A 1 283 ? -0.719 2.171 2.842 1.00 93.56 283 ASP A C 1
ATOM 2203 O O . ASP A 1 283 ? -1.783 1.605 2.571 1.00 93.56 283 ASP A O 1
ATOM 2207 N N . ASN A 1 284 ? 0.427 1.506 2.988 1.00 94.81 284 ASN A N 1
ATOM 2208 C CA . ASN A 1 284 ? 0.583 0.068 2.777 1.00 94.81 284 ASN A CA 1
ATOM 2209 C C . ASN A 1 284 ? -0.170 -0.771 3.825 1.00 94.81 284 ASN A C 1
ATOM 2211 O O . ASN A 1 284 ? -0.345 -1.972 3.650 1.00 94.81 284 ASN A O 1
ATOM 2215 N N . HIS A 1 285 ? -0.659 -0.155 4.906 1.00 94.19 285 HIS A N 1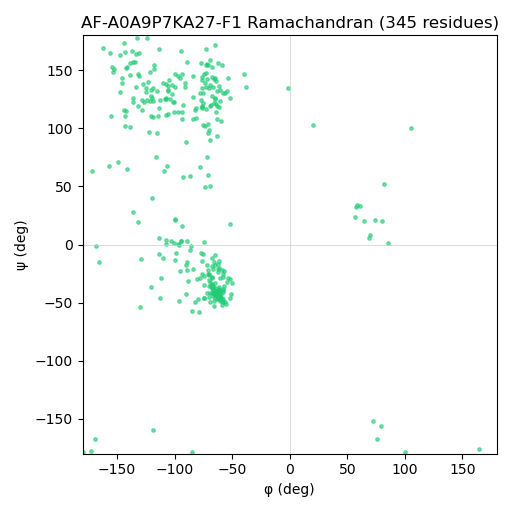
ATOM 2216 C CA . HIS A 1 285 ? -1.511 -0.827 5.890 1.00 94.19 285 HIS A CA 1
ATOM 2217 C C . HIS A 1 285 ? -2.991 -0.787 5.499 1.00 94.19 285 HIS A C 1
ATOM 2219 O O . HIS A 1 285 ? -3.815 -1.393 6.177 1.00 94.19 285 HIS A O 1
ATOM 2225 N N . ARG A 1 286 ? -3.362 -0.099 4.417 1.00 94.69 286 ARG A N 1
ATOM 2226 C CA . ARG A 1 286 ? -4.758 0.030 3.985 1.00 94.69 286 ARG A CA 1
ATOM 2227 C C . ARG A 1 286 ? -4.964 -0.302 2.519 1.00 94.69 286 ARG A C 1
ATOM 2229 O O . ARG A 1 286 ? -5.877 -1.057 2.186 1.00 94.69 286 ARG A O 1
ATOM 2236 N N . VAL A 1 287 ? -4.200 0.344 1.647 1.00 96.19 287 VAL A N 1
ATOM 2237 C CA . VAL A 1 287 ? -4.421 0.292 0.205 1.00 96.19 287 VAL A CA 1
ATOM 2238 C C . VAL A 1 287 ? -3.554 -0.815 -0.362 1.00 96.19 287 VAL A C 1
ATOM 2240 O O . VAL A 1 287 ? -2.326 -0.739 -0.349 1.00 96.19 287 VAL A O 1
ATOM 2243 N N . LEU A 1 288 ? -4.217 -1.851 -0.865 1.00 97.88 288 LEU A N 1
ATOM 2244 C CA . LEU A 1 288 ? -3.543 -2.896 -1.607 1.00 97.88 288 LEU A CA 1
ATOM 2245 C C . LEU A 1 288 ? -3.189 -2.353 -2.983 1.00 97.88 288 LEU A C 1
ATOM 2247 O O . LEU A 1 288 ? -3.938 -1.570 -3.573 1.00 97.88 288 LEU A O 1
ATOM 2251 N N . HIS A 1 289 ? -2.071 -2.813 -3.510 1.00 95.88 289 HIS A N 1
ATOM 2252 C CA . HIS A 1 289 ? -1.590 -2.410 -4.812 1.00 95.88 289 HIS A CA 1
ATOM 2253 C C . HIS A 1 289 ? -1.154 -3.617 -5.631 1.00 95.88 289 HIS A C 1
ATOM 2255 O O . HIS A 1 289 ? -1.017 -4.728 -5.131 1.00 95.88 289 HIS A O 1
ATOM 2261 N N . GLY A 1 290 ? -1.012 -3.415 -6.930 1.00 93.69 290 GLY A N 1
ATOM 2262 C CA . GLY A 1 290 ? -0.610 -4.458 -7.858 1.00 93.69 290 GLY A CA 1
ATOM 2263 C C . GLY A 1 290 ? -0.272 -3.866 -9.212 1.00 93.69 290 GLY A C 1
ATOM 2264 O O . GLY A 1 290 ? -0.152 -2.647 -9.370 1.00 93.69 290 GLY A O 1
ATOM 2265 N N . ARG A 1 291 ? -0.138 -4.730 -10.213 1.00 92.31 291 ARG A N 1
ATOM 2266 C CA . ARG A 1 291 ? 0.075 -4.291 -11.592 1.00 92.31 291 ARG A CA 1
ATOM 2267 C C . ARG A 1 291 ? -0.445 -5.302 -12.594 1.00 92.31 291 ARG A C 1
ATOM 2269 O O . ARG A 1 291 ? -0.409 -6.508 -12.356 1.00 92.31 291 ARG A O 1
ATOM 2276 N N . SER A 1 292 ? -0.848 -4.807 -13.754 1.00 91.94 292 SER A N 1
ATOM 2277 C CA . SER A 1 292 ? -1.058 -5.662 -14.921 1.00 91.94 292 SER A CA 1
ATOM 2278 C C . SER A 1 292 ? 0.281 -6.194 -15.441 1.00 91.94 292 SER A C 1
ATOM 2280 O O . SER A 1 292 ? 1.345 -5.629 -15.168 1.00 91.94 292 SER A O 1
ATOM 2282 N N . ALA A 1 293 ? 0.225 -7.300 -16.184 1.00 90.88 293 ALA A N 1
ATOM 2283 C CA . ALA A 1 293 ? 1.384 -7.800 -16.912 1.00 90.88 293 ALA A CA 1
ATOM 2284 C C . ALA A 1 293 ? 1.885 -6.742 -17.910 1.00 90.88 293 ALA A C 1
ATOM 2286 O O . ALA A 1 293 ? 1.122 -5.876 -18.352 1.00 90.88 293 ALA A O 1
ATOM 2287 N N . PHE A 1 294 ? 3.166 -6.807 -18.255 1.00 88.00 294 PHE A N 1
ATOM 2288 C CA . PHE A 1 294 ? 3.775 -5.871 -19.196 1.00 88.00 294 PHE A CA 1
ATOM 2289 C C . PHE A 1 294 ? 4.881 -6.529 -20.013 1.00 88.00 294 PHE A C 1
ATOM 2291 O O . PHE A 1 294 ? 5.411 -7.572 -19.638 1.00 88.00 294 PHE A O 1
ATOM 2298 N N . ASP A 1 295 ? 5.249 -5.885 -21.113 1.00 86.56 295 ASP A N 1
ATOM 2299 C CA . ASP A 1 295 ? 6.439 -6.196 -21.898 1.00 86.56 295 ASP A CA 1
ATOM 2300 C C . ASP A 1 295 ? 7.339 -4.955 -22.045 1.00 86.56 295 ASP A C 1
ATOM 2302 O O . ASP A 1 295 ? 7.048 -3.873 -21.522 1.00 86.56 295 ASP A O 1
ATOM 2306 N N . GLY A 1 296 ? 8.484 -5.130 -22.702 1.00 85.44 296 GLY A N 1
ATOM 2307 C CA . GLY A 1 296 ? 9.487 -4.080 -22.859 1.00 85.44 296 GLY A CA 1
ATOM 2308 C C . GLY A 1 296 ? 10.311 -3.807 -21.599 1.00 85.44 296 GLY A C 1
ATOM 2309 O O . GLY A 1 296 ? 10.329 -4.580 -20.640 1.00 85.44 296 GLY A O 1
ATOM 2310 N N . LYS A 1 297 ? 11.045 -2.694 -21.618 1.00 84.94 297 LYS A N 1
ATOM 2311 C CA . LYS A 1 297 ? 11.929 -2.270 -20.526 1.00 84.94 297 LYS A CA 1
ATOM 2312 C C . LYS A 1 297 ? 11.208 -1.268 -19.647 1.00 84.94 297 LYS A C 1
ATOM 2314 O O . LYS A 1 297 ? 10.941 -0.154 -20.087 1.00 84.94 297 LYS A O 1
ATOM 2319 N N . ARG A 1 298 ? 10.935 -1.645 -18.399 1.00 85.94 298 ARG A N 1
ATOM 2320 C CA . ARG A 1 298 ? 10.228 -0.815 -17.414 1.00 85.94 298 ARG A CA 1
ATOM 2321 C C . ARG A 1 298 ? 11.129 -0.551 -16.212 1.00 85.94 298 ARG A C 1
ATOM 2323 O O . ARG A 1 298 ? 11.376 -1.473 -15.439 1.00 85.94 298 ARG A O 1
ATOM 2330 N N . ARG A 1 299 ? 11.595 0.692 -16.058 1.00 87.75 299 ARG A N 1
ATOM 2331 C CA . ARG A 1 299 ? 12.429 1.149 -14.938 1.00 87.75 299 ARG A CA 1
ATOM 2332 C C . ARG A 1 299 ? 11.582 1.907 -13.922 1.00 87.75 299 ARG A C 1
ATOM 2334 O O . ARG A 1 299 ? 10.955 2.914 -14.258 1.00 87.75 299 ARG A O 1
ATOM 2341 N N . MET A 1 300 ? 11.592 1.433 -12.686 1.00 87.50 300 MET A N 1
ATOM 2342 C CA . MET A 1 300 ? 10.875 2.015 -11.556 1.00 87.50 300 MET A CA 1
ATOM 2343 C C . MET A 1 300 ? 11.859 2.369 -10.453 1.00 87.50 300 MET A C 1
ATOM 2345 O O . MET A 1 300 ? 12.832 1.649 -10.241 1.00 87.50 300 MET A O 1
ATOM 2349 N N . CYS A 1 301 ? 11.549 3.414 -9.699 1.00 89.75 301 CYS A N 1
ATOM 2350 C CA . CYS A 1 301 ? 12.204 3.667 -8.430 1.00 89.75 301 CYS A CA 1
ATOM 2351 C C . CYS A 1 301 ? 11.206 3.956 -7.313 1.00 89.75 301 CYS A C 1
ATOM 2353 O O . CYS A 1 301 ? 10.018 4.207 -7.558 1.00 89.75 301 CYS A O 1
ATOM 2355 N N . GLY A 1 302 ? 11.700 3.890 -6.082 1.00 90.06 302 GLY A N 1
ATOM 2356 C CA . GLY A 1 302 ? 10.886 4.097 -4.905 1.00 90.06 302 GLY A CA 1
ATOM 2357 C C . GLY A 1 302 ? 11.547 3.607 -3.632 1.00 90.06 302 GLY A C 1
ATOM 2358 O O . GLY A 1 302 ? 12.713 3.206 -3.610 1.00 90.06 302 GLY A O 1
ATOM 2359 N N . ALA A 1 303 ? 10.792 3.705 -2.545 1.00 92.56 303 ALA A N 1
ATOM 2360 C CA . ALA A 1 303 ? 11.267 3.327 -1.230 1.00 92.56 303 ALA A CA 1
ATOM 2361 C C . ALA A 1 303 ? 10.110 3.129 -0.250 1.00 92.56 303 ALA A C 1
ATOM 2363 O O . ALA A 1 303 ? 8.972 3.534 -0.504 1.00 92.56 303 ALA A O 1
ATOM 2364 N N . TYR A 1 304 ? 10.455 2.566 0.903 1.00 94.94 304 TYR A N 1
ATOM 2365 C CA . TYR A 1 304 ? 9.555 2.417 2.034 1.00 94.94 304 TYR A CA 1
ATOM 2366 C C . TYR A 1 304 ? 9.796 3.509 3.079 1.00 94.94 304 TYR A C 1
ATOM 2368 O O . TYR A 1 304 ? 10.936 3.902 3.332 1.00 94.94 304 TYR A O 1
ATOM 2376 N N . VAL A 1 305 ? 8.728 3.936 3.751 1.00 93.75 305 VAL A N 1
ATOM 2377 C CA . VAL A 1 305 ? 8.787 4.754 4.977 1.00 93.75 305 VAL A CA 1
ATOM 2378 C C . VAL A 1 305 ? 8.036 4.006 6.077 1.00 93.75 305 VAL A C 1
ATOM 2380 O O . VAL A 1 305 ? 7.018 3.365 5.805 1.00 93.75 305 VAL A O 1
ATOM 2383 N N . GLY A 1 306 ? 8.543 4.014 7.308 1.00 91.88 306 GLY A N 1
ATOM 2384 C CA . GLY A 1 306 ? 7.845 3.388 8.431 1.00 91.88 306 GLY A CA 1
ATOM 2385 C C . GLY A 1 306 ? 6.625 4.200 8.876 1.00 91.88 306 GLY A C 1
ATOM 2386 O O . GLY A 1 306 ? 6.388 5.320 8.421 1.00 91.88 306 GLY A O 1
ATOM 2387 N N . VAL A 1 307 ? 5.798 3.594 9.729 1.00 90.00 307 VAL A N 1
ATOM 2388 C CA . VAL A 1 307 ? 4.534 4.197 10.178 1.00 90.00 307 VAL A CA 1
ATOM 2389 C C . VAL A 1 307 ? 4.761 5.439 11.031 1.00 90.00 307 VAL A C 1
ATOM 2391 O O . VAL A 1 307 ? 4.067 6.447 10.875 1.00 90.00 307 VAL A O 1
ATOM 2394 N N . ASP A 1 308 ? 5.742 5.379 11.922 1.00 89.31 308 ASP A N 1
ATOM 2395 C CA . ASP A 1 308 ? 5.988 6.428 12.903 1.00 89.31 308 ASP A CA 1
ATOM 2396 C C . ASP A 1 308 ? 6.528 7.700 12.247 1.00 89.31 308 ASP A C 1
ATOM 2398 O O . ASP A 1 308 ? 6.147 8.809 12.631 1.00 89.31 308 ASP A O 1
ATOM 2402 N N . GLU A 1 309 ? 7.348 7.566 11.204 1.00 90.44 309 GLU A N 1
ATOM 2403 C CA . GLU A 1 309 ? 8.015 8.691 10.555 1.00 90.44 309 GLU A CA 1
ATOM 2404 C C . GLU A 1 309 ? 7.011 9.617 9.866 1.00 90.44 309 GLU A C 1
ATOM 2406 O O . GLU A 1 309 ? 6.973 10.819 10.151 1.00 90.44 309 GLU A O 1
ATOM 2411 N N . TYR A 1 310 ? 6.145 9.073 9.000 1.00 87.12 310 TYR A N 1
ATOM 2412 C CA . TYR A 1 310 ? 5.173 9.909 8.290 1.00 87.12 310 TYR A CA 1
ATOM 2413 C C . TYR A 1 310 ? 4.084 10.444 9.226 1.00 87.12 310 TYR A C 1
ATOM 2415 O O . TYR A 1 310 ? 3.559 11.538 8.997 1.00 87.12 310 TYR A O 1
ATOM 2423 N N . ARG A 1 311 ? 3.735 9.705 10.291 1.00 87.12 311 ARG A N 1
ATOM 2424 C CA . ARG A 1 311 ? 2.749 10.158 11.288 1.00 87.12 311 ARG A CA 1
ATOM 2425 C C . ARG A 1 311 ? 3.307 11.276 12.149 1.00 87.12 311 ARG A C 1
ATOM 2427 O O . ARG A 1 311 ? 2.595 12.254 12.372 1.00 87.12 311 ARG A O 1
ATOM 2434 N N . SER A 1 312 ? 4.565 11.170 12.569 1.00 89.50 312 SER A N 1
ATOM 2435 C CA . SER A 1 312 ? 5.285 12.240 13.260 1.00 89.50 312 SER A CA 1
ATOM 2436 C C . SER A 1 312 ? 5.335 13.501 12.398 1.00 89.50 312 SER A C 1
ATOM 2438 O O . SER A 1 312 ? 4.904 14.574 12.830 1.00 89.50 312 SER A O 1
ATOM 2440 N N . ARG A 1 313 ? 5.732 13.367 11.123 1.00 90.38 313 ARG A N 1
ATOM 2441 C CA . ARG A 1 313 ? 5.751 14.492 10.179 1.00 90.38 313 ARG A CA 1
ATOM 2442 C C . ARG A 1 313 ? 4.373 15.126 10.012 1.00 90.38 313 ARG A C 1
ATOM 2444 O O . ARG A 1 313 ? 4.254 16.347 10.087 1.00 90.38 313 ARG A O 1
ATOM 2451 N N . LEU A 1 314 ? 3.325 14.322 9.830 1.00 87.50 314 LEU A N 1
ATOM 2452 C CA . LEU A 1 314 ? 1.961 14.833 9.712 1.00 87.50 314 LEU A CA 1
ATOM 2453 C C . LEU A 1 314 ? 1.484 15.526 10.995 1.00 87.50 314 LEU A C 1
ATOM 2455 O O . LEU A 1 314 ? 0.780 16.526 10.897 1.00 87.50 314 LEU A O 1
ATOM 2459 N N . ALA A 1 315 ? 1.843 15.032 12.182 1.00 85.25 315 ALA A N 1
ATOM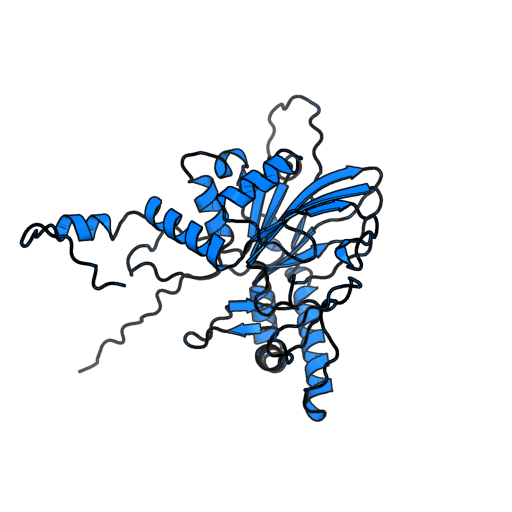 2460 C CA . ALA A 1 315 ? 1.479 15.670 13.447 1.00 85.25 315 ALA A CA 1
ATOM 2461 C C . ALA A 1 315 ? 2.063 17.089 13.549 1.00 85.25 315 ALA A C 1
ATOM 2463 O O . ALA A 1 315 ? 1.318 18.031 13.816 1.00 85.25 315 ALA A O 1
ATOM 2464 N N . VAL A 1 316 ? 3.348 17.256 13.219 1.00 88.75 316 VAL A N 1
ATOM 2465 C CA . VAL A 1 316 ? 4.014 18.571 13.172 1.00 88.75 316 VAL A CA 1
ATOM 2466 C C . VAL A 1 316 ? 3.352 19.498 12.148 1.00 88.75 316 VAL A C 1
ATOM 2468 O O . VAL A 1 316 ? 3.087 20.665 12.430 1.00 88.75 316 VAL A O 1
ATOM 2471 N N . LEU A 1 317 ? 3.037 18.987 10.955 1.00 86.44 317 LEU A N 1
ATOM 2472 C CA . LEU A 1 317 ? 2.375 19.781 9.917 1.00 86.44 317 LEU A CA 1
ATOM 2473 C C . LEU A 1 317 ? 0.938 20.161 10.299 1.00 86.44 317 LEU A C 1
ATOM 2475 O O . LEU A 1 317 ? 0.504 21.274 10.012 1.00 86.44 317 LEU A O 1
ATOM 2479 N N . ARG A 1 318 ? 0.203 19.278 10.986 1.00 83.62 318 ARG A N 1
ATOM 2480 C CA . ARG A 1 318 ? -1.121 19.601 11.536 1.00 83.62 318 ARG A CA 1
ATOM 2481 C C . ARG A 1 318 ? -1.030 20.732 12.545 1.00 83.62 318 ARG A C 1
ATOM 2483 O O . ARG A 1 318 ? -1.860 21.622 12.484 1.00 83.62 318 ARG A O 1
ATOM 2490 N N . GLU A 1 319 ? -0.042 20.735 13.431 1.00 82.75 319 GLU A N 1
ATOM 2491 C CA . GLU A 1 319 ? 0.147 21.847 14.368 1.00 82.75 319 GLU A CA 1
ATOM 2492 C C . GLU A 1 319 ? 0.464 23.159 13.634 1.00 82.75 319 GLU A C 1
ATOM 2494 O O . GLU A 1 319 ? -0.133 24.192 13.932 1.00 82.75 319 GLU A O 1
ATOM 2499 N N . LYS A 1 320 ? 1.321 23.099 12.605 1.00 83.62 320 LYS A N 1
ATOM 2500 C CA . LYS A 1 320 ? 1.680 24.252 11.762 1.00 83.62 320 LYS A CA 1
ATOM 2501 C C . LYS A 1 320 ? 0.480 24.849 11.007 1.00 83.62 320 LYS A C 1
ATOM 2503 O O . LYS A 1 320 ? 0.397 26.066 10.874 1.00 83.62 320 LYS A O 1
ATOM 2508 N N . PHE A 1 321 ? -0.425 24.012 10.488 1.00 79.62 321 PHE A N 1
ATOM 2509 C CA . PHE A 1 321 ? -1.490 24.424 9.555 1.00 79.62 321 PHE A CA 1
ATOM 2510 C C . PHE A 1 321 ? -2.922 24.312 10.078 1.00 79.62 321 PHE A C 1
ATOM 2512 O O . PHE A 1 321 ? -3.845 24.807 9.430 1.00 79.62 321 PHE A O 1
ATOM 2519 N N . ALA A 1 322 ? -3.132 23.705 11.242 1.00 65.00 322 ALA A N 1
ATOM 2520 C CA . ALA A 1 322 ? -4.395 23.739 11.969 1.00 65.00 322 ALA A CA 1
ATOM 2521 C C . ALA A 1 322 ? -4.264 24.601 13.241 1.00 65.00 322 ALA A C 1
ATOM 2523 O O . ALA A 1 322 ? -4.415 24.083 14.353 1.00 65.00 322 ALA A O 1
ATOM 2524 N N . PRO A 1 323 ? -3.992 25.916 13.120 1.00 53.25 323 PRO A N 1
ATOM 2525 C CA . PRO A 1 323 ? -4.022 26.794 14.273 1.00 53.25 323 PRO A CA 1
ATOM 2526 C C . PRO A 1 323 ? -5.483 26.998 14.675 1.00 53.25 323 PRO A C 1
ATOM 2528 O O . PRO A 1 323 ? -6.250 27.550 13.895 1.00 53.25 323 PRO A O 1
ATOM 2531 N N . ASP A 1 324 ? -5.876 26.556 15.875 1.00 52.53 324 ASP A N 1
ATOM 2532 C CA . ASP A 1 324 ? -6.933 27.281 16.610 1.00 52.53 324 ASP A CA 1
ATOM 2533 C C . ASP A 1 324 ? -7.156 26.899 18.086 1.00 52.53 324 ASP A C 1
ATOM 2535 O O . ASP A 1 324 ? -7.983 27.524 18.750 1.00 52.53 324 ASP A O 1
ATOM 2539 N N . ALA A 1 325 ? -6.432 25.931 18.661 1.00 50.34 325 ALA A N 1
ATOM 2540 C CA .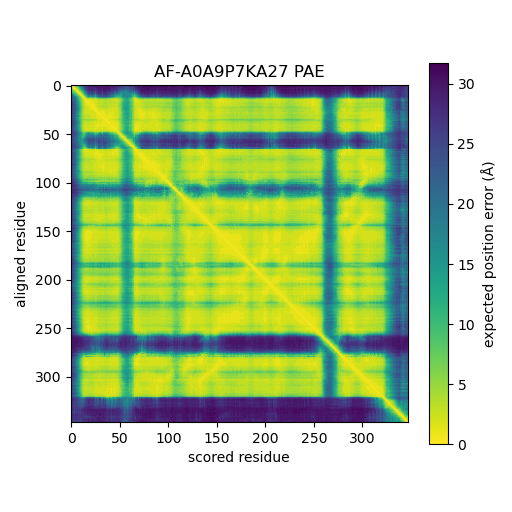 ALA A 1 325 ? -6.600 25.603 20.086 1.00 50.34 325 ALA A CA 1
ATOM 2541 C C . ALA A 1 325 ? -5.383 25.953 20.952 1.00 50.34 325 ALA A C 1
ATOM 2543 O O . ALA A 1 325 ? -5.551 26.564 22.004 1.00 50.34 325 ALA A O 1
ATOM 2544 N N . VAL A 1 326 ? -4.163 25.611 20.522 1.00 47.34 326 VAL A N 1
ATOM 2545 C CA . VAL A 1 326 ? -2.966 25.721 21.379 1.00 47.34 326 VAL A CA 1
ATOM 2546 C C . VAL A 1 326 ? -2.516 27.173 21.552 1.00 47.34 326 VAL A C 1
ATOM 2548 O O . VAL A 1 326 ? -2.327 27.596 22.689 1.00 47.34 326 VAL A O 1
ATOM 2551 N N . GLU A 1 327 ? -2.442 27.977 20.484 1.00 43.81 327 GLU A N 1
ATOM 2552 C CA . GLU A 1 327 ? -2.131 29.419 20.590 1.00 43.81 327 GLU A CA 1
ATOM 2553 C C . GLU A 1 327 ? -3.215 30.202 21.345 1.00 43.81 327 GLU A C 1
ATOM 2555 O O . GLU A 1 327 ? -2.917 31.162 22.054 1.00 43.81 327 GLU A O 1
ATOM 2560 N N . LYS A 1 328 ? -4.480 29.787 21.217 1.00 47.78 328 LYS A N 1
ATOM 2561 C CA . LYS A 1 328 ? -5.611 30.402 21.923 1.00 47.78 328 LYS A CA 1
ATOM 2562 C C . LYS A 1 328 ? -5.554 30.084 23.420 1.00 47.78 328 LYS A C 1
ATOM 2564 O O . LYS A 1 328 ? -5.651 30.990 24.237 1.00 47.78 328 LYS A O 1
ATOM 2569 N N . ALA A 1 329 ? -5.281 28.825 23.769 1.00 50.78 329 ALA A N 1
ATOM 2570 C CA . ALA A 1 329 ? -5.102 28.389 25.149 1.00 50.78 329 ALA A CA 1
ATOM 2571 C C . ALA A 1 329 ? -3.859 29.013 25.806 1.00 50.78 329 ALA A C 1
ATOM 2573 O O . ALA A 1 329 ? -3.950 29.475 26.936 1.00 50.78 329 ALA A O 1
ATOM 2574 N N . THR A 1 330 ? -2.721 29.099 25.104 1.00 48.94 330 THR A N 1
ATOM 2575 C CA . THR A 1 330 ? -1.485 29.692 25.659 1.00 48.94 330 THR A CA 1
ATOM 2576 C C . THR A 1 330 ? -1.508 31.217 25.750 1.00 48.94 330 THR A C 1
ATOM 2578 O O . THR A 1 330 ? -0.861 31.765 26.643 1.00 48.94 330 THR A O 1
ATOM 2581 N N . ARG A 1 331 ? -2.271 31.918 24.897 1.00 46.53 331 ARG A N 1
ATOM 2582 C CA . ARG A 1 331 ? -2.544 33.356 25.082 1.00 46.53 331 ARG A CA 1
ATOM 2583 C C . ARG A 1 331 ? -3.392 33.631 26.325 1.00 46.53 331 ARG A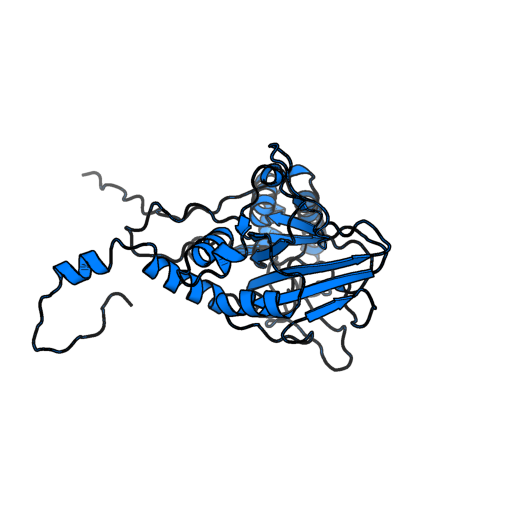 C 1
ATOM 2585 O O . ARG A 1 331 ? -3.132 34.621 27.003 1.00 46.53 331 ARG A O 1
ATOM 2592 N N . ASP A 1 332 ? -4.336 32.748 26.648 1.00 45.78 332 ASP A N 1
ATOM 2593 C CA . ASP A 1 332 ? -5.223 32.902 27.809 1.00 45.78 332 ASP A CA 1
ATOM 2594 C C . ASP A 1 332 ? -4.602 32.389 29.126 1.00 45.78 332 ASP A C 1
ATOM 2596 O O . ASP A 1 332 ? -4.992 32.833 30.205 1.00 45.78 332 ASP A O 1
ATOM 2600 N N . THR A 1 333 ? -3.591 31.511 29.074 1.00 49.78 333 THR A N 1
ATOM 2601 C CA . THR A 1 333 ? -2.881 30.996 30.263 1.00 49.78 333 THR A CA 1
ATOM 2602 C C . THR A 1 333 ? -1.548 31.685 30.543 1.00 49.78 333 THR A C 1
ATOM 2604 O O . THR A 1 333 ? -0.714 31.122 31.253 1.00 49.78 333 THR A O 1
ATOM 2607 N N . ALA A 1 334 ? -1.318 32.905 30.047 1.00 42.44 334 ALA A N 1
ATOM 2608 C CA . ALA A 1 334 ? -0.163 33.721 30.434 1.00 42.44 334 ALA A CA 1
ATOM 2609 C C . ALA A 1 334 ? -0.257 34.220 31.899 1.00 42.44 334 ALA A C 1
ATOM 2611 O O . ALA A 1 334 ? -0.082 35.398 32.192 1.00 42.44 334 ALA A O 1
ATOM 2612 N N . ALA A 1 335 ? -0.514 33.316 32.845 1.00 45.47 335 ALA A N 1
ATOM 2613 C CA . ALA A 1 335 ? -0.198 33.486 34.249 1.00 45.47 335 ALA A CA 1
ATOM 2614 C C . ALA A 1 335 ? 1.216 32.937 34.468 1.00 45.47 335 ALA A C 1
ATOM 2616 O O . ALA A 1 335 ? 1.429 31.765 34.770 1.00 45.47 335 ALA A O 1
ATOM 2617 N N . VAL A 1 336 ? 2.209 33.804 34.279 1.00 44.84 336 VAL A N 1
ATOM 2618 C CA . VAL A 1 336 ? 3.577 33.525 34.716 1.00 44.84 336 VAL A CA 1
ATOM 2619 C C . VAL A 1 336 ? 3.565 33.429 36.241 1.00 44.84 336 VAL A C 1
ATOM 2621 O O . VAL A 1 336 ? 3.358 34.431 36.921 1.00 44.84 336 VAL A O 1
ATOM 2624 N N . VAL A 1 337 ? 3.834 32.245 36.791 1.00 43.38 337 VAL A N 1
ATOM 2625 C CA . VAL A 1 337 ? 4.173 32.091 38.212 1.00 43.38 337 VAL A CA 1
ATOM 2626 C C . VAL A 1 337 ? 5.667 31.784 38.306 1.00 43.38 337 VAL A C 1
ATOM 2628 O O . VAL A 1 337 ? 6.131 30.730 37.887 1.00 43.38 337 VAL A O 1
ATOM 2631 N N . ASN A 1 338 ? 6.439 32.737 38.837 1.00 37.94 338 ASN A N 1
ATOM 2632 C CA . ASN A 1 338 ? 7.868 32.607 39.162 1.00 37.94 338 ASN A CA 1
ATOM 2633 C C . ASN A 1 338 ? 8.827 32.235 38.007 1.00 37.94 338 ASN A C 1
ATOM 2635 O O . ASN A 1 338 ? 9.841 31.576 38.231 1.00 37.94 338 ASN A O 1
ATOM 2639 N N . GLY A 1 339 ? 8.562 32.696 36.781 1.00 43.59 339 GLY A N 1
ATOM 2640 C CA . GLY A 1 339 ? 9.582 32.768 35.722 1.00 43.59 339 GLY A CA 1
ATOM 2641 C C . GLY A 1 339 ? 10.166 31.432 35.239 1.00 43.59 339 GLY A C 1
ATOM 2642 O O . GLY A 1 339 ? 11.248 31.425 34.655 1.00 43.59 339 GLY A O 1
ATOM 2643 N N . ARG A 1 340 ? 9.483 30.303 35.462 1.00 33.53 340 ARG A N 1
ATOM 2644 C CA . ARG A 1 340 ? 9.867 28.993 34.914 1.00 33.53 340 ARG A CA 1
ATOM 2645 C C . ARG A 1 340 ? 8.680 28.356 34.200 1.00 33.53 340 ARG A C 1
ATOM 2647 O O . ARG A 1 340 ? 7.624 28.194 34.798 1.00 33.53 340 ARG A O 1
ATOM 2654 N N . SER A 1 341 ? 8.876 27.998 32.930 1.00 38.72 341 SER A N 1
ATOM 2655 C CA . SER A 1 341 ? 7.946 27.154 32.176 1.00 38.72 341 SER A CA 1
ATOM 2656 C C . SER A 1 341 ? 7.999 25.744 32.764 1.00 38.72 341 SER A C 1
ATOM 2658 O O . SER A 1 341 ? 9.075 25.144 32.822 1.00 38.72 341 SER A O 1
ATOM 2660 N N . ILE A 1 342 ? 6.871 25.253 33.272 1.00 37.25 342 ILE A N 1
ATOM 2661 C CA . ILE A 1 342 ? 6.736 23.904 33.822 1.00 37.25 342 ILE A CA 1
ATOM 2662 C C . ILE A 1 342 ? 5.944 23.091 32.798 1.00 37.25 342 ILE A C 1
ATOM 2664 O O . ILE A 1 342 ? 4.950 23.570 32.258 1.00 37.25 342 ILE A O 1
ATOM 2668 N N . TRP A 1 343 ? 6.451 21.897 32.506 1.00 42.69 343 TRP A N 1
ATOM 2669 C CA . TRP A 1 343 ? 5.895 20.882 31.617 1.00 42.69 343 TRP A CA 1
ATOM 2670 C C . TRP A 1 343 ? 4.363 20.773 31.698 1.00 42.69 343 TRP A C 1
ATOM 2672 O O . TRP A 1 343 ? 3.786 20.791 32.781 1.00 42.69 343 TRP A O 1
ATOM 2682 N N . ASN A 1 344 ? 3.731 20.679 30.527 1.00 41.22 344 ASN A N 1
ATOM 2683 C CA . ASN A 1 344 ? 2.282 20.634 30.337 1.00 41.22 344 ASN A CA 1
ATOM 2684 C C . ASN A 1 344 ? 1.671 19.341 30.920 1.00 41.22 344 ASN A C 1
ATOM 2686 O O . ASN A 1 344 ? 2.187 18.259 30.658 1.00 41.22 344 ASN A O 1
ATOM 2690 N N . GLU A 1 345 ? 0.548 19.449 31.640 1.00 34.09 345 GLU A N 1
ATOM 2691 C CA . GLU A 1 345 ? -0.252 18.317 32.157 1.00 34.09 345 GLU A CA 1
ATOM 2692 C C . GLU A 1 345 ? -1.086 17.591 31.074 1.00 34.09 345 GLU A C 1
ATOM 2694 O O . GLU A 1 345 ? -1.828 16.663 31.384 1.00 34.09 345 GLU A O 1
ATOM 2699 N N . ALA A 1 346 ? -0.993 18.000 29.805 1.00 42.31 346 ALA A N 1
ATOM 2700 C CA . ALA A 1 346 ? -1.687 17.383 28.671 1.00 42.31 346 ALA A CA 1
ATOM 2701 C C . ALA A 1 346 ? -0.815 16.424 27.826 1.00 42.31 346 ALA A C 1
ATOM 2703 O O . ALA A 1 346 ? -1.152 16.180 26.665 1.00 42.31 346 ALA A O 1
ATOM 2704 N N . LEU A 1 347 ? 0.289 15.907 28.381 1.00 33.12 347 LEU A N 1
ATOM 2705 C CA . LEU A 1 347 ? 1.046 14.777 27.821 1.00 33.12 347 LEU A CA 1
ATOM 2706 C C . LEU A 1 347 ? 0.719 13.476 28.552 1.00 33.12 347 LEU A C 1
ATOM 2708 O O . LEU A 1 347 ? 0.776 13.483 29.802 1.00 33.12 347 LEU A O 1
#

Sequence (347 aa):
MQ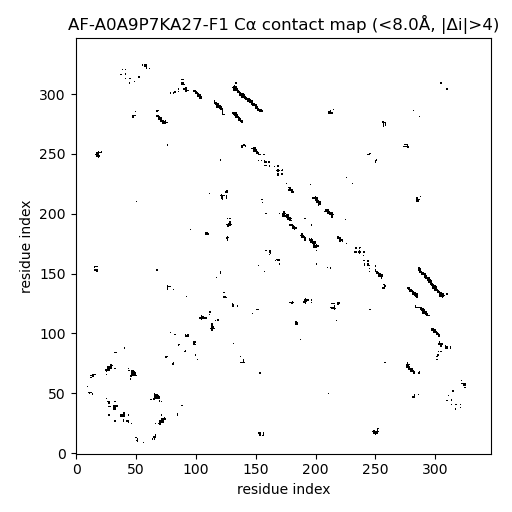SPSSDLSTHSRKILWGAKIEQAPPAVTYEEAMAEDDHGLFKSLTNVVSDGIPVSRVALRLAQNKFGFTLIHGVPATPEATEKLIERIGFIRETQYGRFWDFTSDLAKGDMAYTTLALGAHTDTTYYTDPCGLQVFHLLSHTDGTGGASLLVDGFYAASILKELHPEAYELLSSVHVPAHAAGEPSAIYTPHPSTGYPVLSHDKVTGELTQVRWNNDDRSVMNRLDPHVVDQWYDAIRAWNKCLTSPDSQFWLQLQPGTVVGTYSLSTHLCLSLYHTLSVIDNHRVLHGRSAFDGKRRMCGAYVGVDEYRSRLAVLREKFAPDAVEKATRDTAAVVNGRSIWNEAL

Solvent-accessible surface area (backbone atoms only — not comparable to full-atom values): 19566 Å² total; per-residue (Å²): 141,81,81,82,81,78,84,80,78,87,68,59,73,60,52,72,52,38,24,74,42,74,81,68,62,54,68,45,42,32,65,42,45,68,38,90,85,39,62,35,38,43,52,43,49,39,21,19,51,52,72,60,73,88,66,71,100,73,84,82,83,83,86,83,50,19,62,18,30,26,37,29,32,60,44,63,72,44,68,66,56,51,51,56,56,47,56,73,46,27,69,65,41,71,50,100,78,42,44,68,41,77,46,53,66,70,57,88,51,66,47,74,87,25,46,56,62,58,41,67,77,23,22,67,52,63,16,38,65,76,45,49,22,32,41,36,47,32,54,45,39,64,46,86,55,52,72,50,28,35,34,40,28,37,40,63,34,34,48,52,52,36,42,72,78,36,46,70,36,40,53,45,38,45,64,50,54,46,26,26,37,47,69,53,44,99,89,48,75,43,56,15,73,59,71,55,38,50,30,37,38,35,56,41,92,84,81,65,44,83,66,33,38,48,45,38,81,86,36,44,46,79,87,83,86,67,61,79,90,47,49,66,58,49,55,50,25,54,50,53,49,49,49,39,58,67,31,73,63,28,40,34,78,42,75,75,46,46,75,78,94,80,79,86,87,74,93,76,87,90,81,85,83,81,82,44,21,45,33,41,42,31,26,25,35,37,28,21,34,31,25,46,42,39,54,55,51,47,32,37,31,36,42,33,26,43,55,65,42,46,50,52,45,45,52,55,40,44,58,73,73,57,81,74,57,65,71,55,51,54,66,74,56,72,71,79,68,87,88,58,93,71,86,71,90,89,115

Mean predicted aligned error: 10.36 Å

Nearest PDB structures (foldseek):
  3o2g-assembly1_A  TM=9.219E-01  e=1.729E-22  Homo sapiens
  6npb-assembly1_A  TM=9.067E-01  e=5.628E-22  Leisingera caerulea
  6gpe-assembly2_B  TM=7.228E-01  e=1.808E-10  Escherichia coli K-12
  1jr7-assembly1_A  TM=6.878E-01  e=7.035E-11  Escherichia coli
  3eat-assembly1_X  TM=6.976E-01  e=1.196E-10  Pseudomonas aeruginosa